Protein AF-A0A959DGM7-F1 (afdb_monomer_lite)

Radius of gyration: 28.09 Å; chains: 1; bounding box: 62×44×83 Å

Secondary structure (DSSP, 8-state):
-----HHHHHHHHHHHHHHHHHHHHHHHHHHHHHHHHHHHTHHHH---GGGHHHHHHHHHHHHTTTTS-EEE-SGGGHHHHHSSHHHHHTSHHHHHHHHHHHHHTTTTPPTT--S-----GGG------EEEBSS-EEES-EEE---TT--PPPP----GGGB-------------PPPPPP-S---TTSPPEEEEEEEE-SSSPEEEE-SBTTB--EEEPBS--S---TT-EEEEEEEE-TTS-EEEEEEEEE-

Sequence (255 aa):
LSELSPANKEQQKAKVIAHLYDCLKALNQAQLNAHRQWLEHFEQNDNRDQYTSRIKAGFAPVFARDDQKLMHLGYATGFDGMTGLLYFLADEKRKALFKEVMAKFNLGNKPGNKGKYVPNPDRFPKSKRLVELAEVIQPMGWVELFEEGAKMPALETATLSDAVWVGQQEAAPSAPVEPEYYDKPVNYKKPPELDAVVIKPGRPNIVKVYVTPGYSPEMELMGYNNPMEKGTIIKVQTTFNKKVKLVQIAFRGFK

pLDDT: mean 81.04, std 13.26, range [34.38, 96.5]

Foldseek 3Di:
DDDDDPVVVVVVVVVVVVVVLVVQLVLVLLLLVVVVLLLVCLCVLPVPPPASVQAVVQCVVVNVCNVASKHFDDDQSPPSRPDCLSVQVVDPVSVVVVQVVCVVVVPCPDVPDPDDDGDDSSCPPVDTDWWDFPRHTHRPRMDTDDDVPDDDDPPPDPPCVRGPPPPPPPVPPDPLDDFDEDPDDADQVQGDWWKWFFQAFAQFTWIFTRHDPVDTDIDTEPADGHTDDGGFIFIWGFHADPVRDTDHTYGDGGD

Structure (mmCIF, N/CA/C/O backbone):
data_AF-A0A959DGM7-F1
#
_entry.id   AF-A0A959DGM7-F1
#
loop_
_atom_site.group_PDB
_atom_site.id
_atom_site.type_symbol
_atom_site.label_atom_id
_atom_site.label_alt_id
_atom_site.label_comp_id
_atom_site.label_asym_id
_atom_site.label_entity_id
_atom_site.label_seq_id
_atom_site.pdbx_PDB_ins_code
_atom_site.Cartn_x
_atom_site.Cartn_y
_atom_site.Cartn_z
_atom_site.occupancy
_atom_site.B_iso_or_equiv
_atom_site.auth_seq_id
_atom_site.auth_comp_id
_atom_site.auth_asym_id
_atom_site.auth_atom_id
_atom_site.pdbx_PDB_model_num
ATOM 1 N N . LEU A 1 1 ? -31.895 16.612 17.810 1.00 52.50 1 LEU A N 1
ATOM 2 C CA . LEU A 1 1 ? -30.660 16.440 18.608 1.00 52.50 1 LEU A CA 1
ATOM 3 C C . LEU A 1 1 ? -30.958 16.997 19.990 1.00 52.50 1 LEU A C 1
ATOM 5 O O . LEU A 1 1 ? -31.299 18.165 20.073 1.00 52.50 1 LEU A O 1
ATOM 9 N N . SER A 1 2 ? -30.967 16.162 21.028 1.00 63.94 2 SER A N 1
ATOM 10 C CA . SER A 1 2 ? -31.142 16.607 22.418 1.00 63.94 2 SER A CA 1
ATOM 11 C C . SER A 1 2 ? -29.984 17.523 22.824 1.00 63.94 2 SER A C 1
ATOM 13 O O . SER A 1 2 ? -28.835 17.193 22.526 1.00 63.94 2 SER A O 1
ATOM 15 N N . GLU A 1 3 ? -30.266 18.652 23.478 1.00 77.50 3 GLU A N 1
ATOM 16 C CA . GLU A 1 3 ? -29.228 19.574 23.955 1.00 77.50 3 GLU A CA 1
ATOM 17 C C . GLU A 1 3 ? -28.256 18.874 24.922 1.00 77.50 3 GLU A C 1
ATOM 19 O O . GLU A 1 3 ? -28.646 18.097 25.802 1.00 77.50 3 GLU A O 1
ATOM 24 N N . LEU A 1 4 ? -26.959 19.128 24.732 1.00 78.69 4 LEU A N 1
ATOM 25 C CA . LEU A 1 4 ? -25.905 18.597 25.592 1.00 78.69 4 LEU A CA 1
ATOM 26 C C . LEU A 1 4 ? -25.833 19.428 26.882 1.00 78.69 4 LEU A C 1
ATOM 28 O O . LEU A 1 4 ? -25.491 20.606 26.846 1.00 78.69 4 LEU A O 1
ATOM 32 N N . SER A 1 5 ? -26.121 18.806 28.023 1.00 81.19 5 SER A N 1
ATOM 33 C CA . SER A 1 5 ? -25.867 19.347 29.357 1.00 81.19 5 SER A CA 1
ATOM 34 C C . SER A 1 5 ? -24.450 18.978 29.823 1.00 81.19 5 SER A C 1
ATOM 36 O O . SER A 1 5 ? -23.880 17.995 29.346 1.00 81.19 5 SER A O 1
ATOM 38 N N . PRO A 1 6 ? -23.854 19.690 30.796 1.00 77.06 6 PRO A N 1
ATOM 39 C CA . PRO A 1 6 ? -22.529 19.341 31.318 1.00 77.06 6 PRO A CA 1
ATOM 40 C C . PRO A 1 6 ? -22.418 17.886 31.811 1.00 77.06 6 PRO A C 1
ATOM 42 O O . PRO A 1 6 ? -21.402 17.238 31.579 1.00 77.06 6 PRO A O 1
ATOM 45 N N . ALA A 1 7 ? -23.480 17.347 32.421 1.00 75.19 7 ALA A N 1
ATOM 46 C CA . ALA A 1 7 ? -23.516 15.973 32.924 1.00 75.19 7 ALA A CA 1
ATOM 47 C C . ALA A 1 7 ? -23.659 14.918 31.810 1.00 75.19 7 ALA A C 1
ATOM 49 O O . ALA A 1 7 ? -23.052 13.851 31.893 1.00 75.19 7 ALA A O 1
ATOM 50 N N . ASN A 1 8 ? -24.424 15.201 30.745 1.00 83.38 8 ASN A N 1
ATOM 51 C CA . ASN A 1 8 ? -24.559 14.265 29.623 1.00 83.38 8 ASN A CA 1
ATOM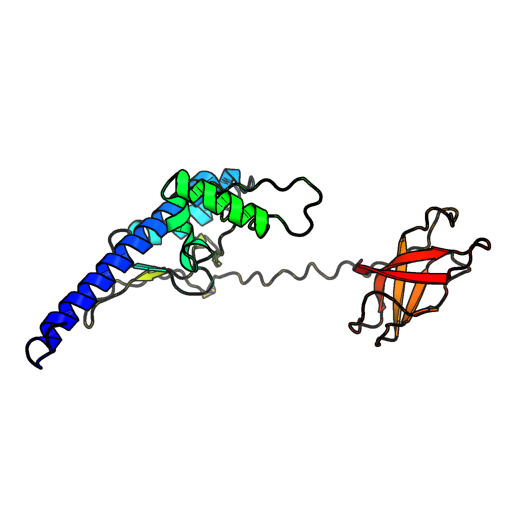 52 C C . ASN A 1 8 ? -23.375 14.348 28.638 1.00 83.38 8 ASN A C 1
ATOM 54 O O . ASN A 1 8 ? -23.151 13.409 27.874 1.00 83.38 8 ASN A O 1
ATOM 58 N N . LYS A 1 9 ? -22.583 15.430 28.689 1.00 87.25 9 LYS A N 1
ATOM 59 C CA . LYS A 1 9 ? -21.441 15.672 27.802 1.00 87.25 9 LYS A CA 1
ATOM 60 C C . LYS A 1 9 ? -20.326 14.649 27.988 1.00 87.25 9 LYS A C 1
ATOM 62 O O . LYS A 1 9 ? -19.849 14.118 26.991 1.00 87.25 9 LYS A O 1
ATOM 67 N N . GLU A 1 10 ? -19.946 14.326 29.224 1.00 85.75 10 GLU A N 1
ATOM 68 C CA . GLU A 1 10 ? -18.898 13.322 29.476 1.00 85.75 10 GLU A CA 1
ATOM 69 C C . GLU A 1 10 ? -19.365 11.907 29.114 1.00 85.75 10 GLU A C 1
ATOM 71 O O . GLU A 1 10 ? -18.635 11.158 28.466 1.00 85.75 10 GLU A O 1
ATOM 76 N N . GLN A 1 11 ? -20.621 11.562 29.417 1.00 86.31 11 GLN A N 1
ATOM 77 C CA . GLN A 1 11 ? -21.194 10.284 28.990 1.00 86.31 11 GLN A CA 1
ATOM 78 C C . GLN A 1 11 ? -21.252 10.178 27.457 1.00 86.31 11 GLN A C 1
ATOM 80 O O . GLN A 1 11 ? -20.936 9.133 26.886 1.00 86.31 11 GLN A O 1
ATOM 85 N N . GLN A 1 12 ? -21.641 11.256 26.772 1.00 89.56 12 GLN A N 1
ATOM 86 C CA . GLN A 1 12 ? -21.691 11.280 25.315 1.00 89.56 12 GLN A CA 1
ATOM 87 C C . GLN A 1 12 ? -20.291 11.243 24.700 1.00 89.56 12 GLN A C 1
ATOM 89 O O . GLN A 1 12 ? -20.081 10.534 23.720 1.00 89.56 12 GLN A O 1
ATOM 94 N N . LYS A 1 13 ? -19.319 11.943 25.292 1.00 88.88 13 LYS A N 1
ATOM 95 C CA . LYS A 1 13 ? -17.908 11.879 24.904 1.00 88.88 13 LYS A CA 1
ATOM 96 C C . LYS A 1 13 ? -17.382 10.448 24.999 1.00 88.88 13 LYS A C 1
ATOM 98 O O . LYS A 1 13 ? -16.803 9.971 24.029 1.00 88.88 13 LYS A O 1
ATOM 103 N N . ALA A 1 14 ? -17.651 9.742 26.098 1.00 87.50 14 ALA A N 1
ATOM 104 C CA . ALA A 1 14 ? -17.268 8.338 26.251 1.00 87.50 14 ALA A CA 1
ATOM 105 C C . ALA A 1 14 ? -17.890 7.447 25.159 1.00 87.50 14 ALA A C 1
ATOM 107 O O . ALA A 1 14 ? -17.187 6.639 24.556 1.00 87.50 14 ALA A O 1
ATOM 108 N N . LYS A 1 15 ? -19.177 7.644 24.831 1.00 90.94 15 LYS A N 1
ATOM 109 C CA . LYS A 1 15 ? -19.850 6.920 23.734 1.00 90.94 15 LYS A CA 1
ATOM 110 C C . LYS A 1 15 ? -19.233 7.211 22.363 1.00 90.94 15 LYS A C 1
ATOM 112 O O . LYS A 1 15 ? -19.051 6.289 21.576 1.00 90.94 15 LYS A O 1
ATOM 117 N N . VAL A 1 16 ? -18.911 8.473 22.073 1.00 92.19 16 VAL A N 1
ATOM 118 C CA . VAL A 1 16 ? -18.262 8.869 20.811 1.00 92.19 16 VAL A CA 1
ATOM 119 C C . VAL A 1 16 ? -16.870 8.254 20.707 1.00 92.19 16 VAL A C 1
ATOM 121 O O . VAL A 1 16 ? -16.540 7.685 19.673 1.00 92.19 16 VAL A O 1
ATOM 124 N N . ILE A 1 17 ? -16.073 8.318 21.775 1.00 89.56 17 ILE A N 1
ATOM 125 C CA . ILE A 1 17 ? -14.733 7.724 21.816 1.00 89.56 17 ILE A CA 1
ATOM 126 C C . ILE A 1 17 ? -14.808 6.207 21.609 1.00 89.56 17 ILE A C 1
ATOM 128 O O . ILE A 1 17 ? -14.075 5.678 20.778 1.00 89.56 17 ILE A O 1
ATOM 132 N N . ALA A 1 18 ? -15.721 5.516 22.299 1.00 88.62 18 ALA A N 1
ATOM 133 C CA . ALA A 1 18 ? -15.931 4.080 22.114 1.00 88.62 18 ALA A CA 1
ATOM 134 C C . ALA A 1 18 ? -16.290 3.743 20.657 1.00 88.62 18 ALA A C 1
ATOM 136 O O . ALA A 1 18 ? -15.664 2.879 20.051 1.00 88.62 18 ALA A O 1
ATOM 137 N N . HIS A 1 19 ? -17.212 4.499 20.055 1.00 93.75 19 HIS A N 1
ATOM 138 C CA . HIS A 1 19 ? -17.584 4.310 18.655 1.00 93.75 19 HIS A CA 1
ATOM 139 C C . HIS A 1 19 ? -16.413 4.543 17.683 1.00 93.75 19 HIS A C 1
ATOM 141 O O . HIS A 1 19 ? -16.259 3.802 16.713 1.00 93.75 19 HIS A O 1
ATOM 147 N N . LEU A 1 20 ? -15.566 5.548 17.932 1.00 91.69 20 LEU A N 1
ATOM 148 C CA . LEU A 1 20 ? -14.362 5.785 17.129 1.00 91.69 20 LEU A CA 1
ATOM 149 C C . LEU A 1 20 ? -13.378 4.615 17.232 1.00 91.69 20 LEU A C 1
ATOM 151 O O . LEU A 1 20 ? -12.812 4.217 16.214 1.00 91.69 20 LEU A O 1
ATOM 155 N N . TYR A 1 21 ? -13.208 4.037 18.424 1.00 88.62 21 TYR A N 1
ATOM 156 C CA . TYR A 1 21 ? -12.382 2.845 18.606 1.00 88.62 21 TYR A CA 1
ATOM 157 C C . TYR A 1 21 ? -12.945 1.627 17.872 1.00 88.62 21 TYR A C 1
ATOM 159 O O . TYR A 1 21 ? -12.174 0.911 17.237 1.00 88.62 21 TYR A O 1
ATOM 167 N N . ASP A 1 22 ? -14.261 1.416 17.892 1.00 90.62 22 ASP A N 1
ATOM 168 C CA . ASP A 1 22 ? -14.895 0.316 17.156 1.00 90.62 22 ASP A CA 1
ATOM 169 C C . ASP A 1 22 ? -14.700 0.468 15.641 1.00 90.62 22 ASP A C 1
ATOM 171 O O . ASP A 1 22 ? -14.317 -0.483 14.954 1.00 90.62 22 ASP A O 1
ATOM 175 N N . CYS A 1 23 ? -14.897 1.683 15.118 1.00 91.50 23 CYS A N 1
ATOM 176 C CA . CYS A 1 23 ? -14.648 2.006 13.714 1.00 91.50 23 CYS A CA 1
ATOM 177 C C . CYS A 1 23 ? -13.183 1.777 13.326 1.00 91.50 23 CYS A C 1
ATOM 179 O O . CYS A 1 23 ? -12.902 1.179 12.286 1.00 91.50 23 CYS A O 1
ATOM 181 N N . LEU A 1 24 ? -12.251 2.224 14.171 1.00 90.12 24 LEU A N 1
ATOM 182 C CA . LEU A 1 24 ? -10.821 2.032 13.961 1.00 90.12 24 LEU A CA 1
ATOM 183 C C . LEU A 1 24 ? -10.467 0.540 13.958 1.00 90.12 24 LEU A C 1
ATOM 185 O O . LEU A 1 24 ? -9.814 0.068 13.031 1.00 90.12 24 LEU A O 1
ATOM 189 N N . LYS A 1 25 ? -10.963 -0.224 14.937 1.00 89.94 25 LYS A N 1
ATOM 190 C CA . LYS A 1 25 ? -10.757 -1.673 15.021 1.00 89.94 25 LYS A CA 1
ATOM 191 C C . LYS A 1 25 ? -11.252 -2.386 13.763 1.00 89.94 25 LYS A C 1
ATOM 193 O O . LYS A 1 25 ? -10.518 -3.192 13.194 1.00 89.94 25 LYS A O 1
ATOM 198 N N . ALA A 1 26 ? -12.458 -2.063 13.295 1.00 90.94 26 ALA A N 1
ATOM 199 C CA . ALA A 1 26 ? -13.016 -2.653 12.081 1.00 90.94 26 ALA A CA 1
ATOM 200 C C . ALA A 1 26 ? -12.167 -2.338 10.835 1.00 90.94 26 ALA A C 1
ATOM 202 O O . ALA A 1 26 ? -11.890 -3.235 10.035 1.00 90.94 26 ALA A O 1
ATOM 203 N N . LEU A 1 27 ? -11.716 -1.086 10.685 1.00 90.81 27 LEU A N 1
ATOM 204 C CA . LEU A 1 27 ? -10.852 -0.678 9.576 1.00 90.81 27 LEU A CA 1
ATOM 205 C C . LEU A 1 27 ? -9.499 -1.398 9.615 1.00 90.81 27 LEU A C 1
ATOM 207 O O . LEU A 1 27 ? -9.082 -1.962 8.604 1.00 90.81 27 LEU A O 1
ATOM 211 N N . ASN A 1 28 ? -8.835 -1.426 10.770 1.00 91.94 28 ASN A N 1
ATOM 212 C CA . ASN A 1 28 ? -7.539 -2.086 10.900 1.00 91.94 28 ASN A CA 1
ATOM 213 C C . ASN A 1 28 ? -7.644 -3.585 10.646 1.00 91.94 28 ASN A C 1
ATOM 215 O O . ASN A 1 28 ? -6.781 -4.140 9.979 1.00 91.94 28 ASN A O 1
ATOM 219 N N . GLN A 1 29 ? -8.710 -4.245 11.107 1.00 92.06 29 GLN A N 1
ATOM 220 C CA . GLN A 1 29 ? -8.910 -5.663 10.816 1.00 92.06 29 GLN A CA 1
ATOM 221 C C . GLN A 1 29 ? -9.015 -5.909 9.307 1.00 92.06 29 GLN A C 1
ATOM 223 O O . GLN A 1 29 ? -8.423 -6.857 8.788 1.00 92.06 29 GLN A O 1
ATOM 228 N N . ALA A 1 30 ? -9.728 -5.038 8.588 1.00 92.19 30 ALA A N 1
ATOM 229 C CA . ALA A 1 30 ? -9.812 -5.111 7.135 1.00 92.19 30 ALA A CA 1
ATOM 230 C C . ALA A 1 30 ? -8.439 -4.885 6.472 1.00 92.19 30 ALA A C 1
ATOM 232 O O . ALA A 1 30 ? -8.081 -5.620 5.552 1.00 92.19 30 ALA A O 1
ATOM 233 N N . GLN A 1 31 ? -7.645 -3.928 6.961 1.00 92.88 31 GLN A N 1
ATOM 234 C CA . GLN A 1 31 ? -6.285 -3.668 6.470 1.00 92.88 31 GLN A CA 1
ATOM 235 C C . GLN A 1 31 ? -5.330 -4.835 6.740 1.00 92.88 31 GLN A C 1
ATOM 237 O O . GLN A 1 31 ? -4.607 -5.259 5.841 1.00 92.88 31 GLN A O 1
ATOM 242 N N . LEU A 1 32 ? -5.350 -5.401 7.949 1.00 93.31 32 LEU A N 1
ATOM 243 C CA . LEU A 1 32 ? -4.545 -6.565 8.319 1.00 93.31 32 LEU A CA 1
ATOM 244 C C . LEU A 1 32 ? -4.907 -7.776 7.459 1.00 93.31 32 LEU A C 1
ATOM 246 O O . LEU A 1 32 ? -4.018 -8.463 6.963 1.00 93.31 32 LEU A O 1
ATOM 250 N N . ASN A 1 33 ? -6.197 -8.004 7.206 1.00 91.94 33 ASN A N 1
ATOM 251 C CA . ASN A 1 33 ? -6.644 -9.069 6.309 1.00 91.94 33 ASN A CA 1
ATOM 252 C C . ASN A 1 33 ? -6.172 -8.834 4.867 1.00 91.94 33 ASN A C 1
ATOM 254 O O . ASN A 1 33 ? -5.667 -9.762 4.237 1.00 91.94 33 ASN A O 1
ATOM 258 N N . ALA A 1 34 ? -6.251 -7.600 4.363 1.00 90.94 34 ALA A N 1
ATOM 259 C CA . ALA A 1 34 ? -5.706 -7.253 3.051 1.00 90.94 34 ALA A CA 1
ATOM 260 C C . ALA A 1 34 ? -4.180 -7.453 2.988 1.00 90.94 34 ALA A C 1
ATOM 262 O O . ALA A 1 34 ? -3.651 -7.916 1.980 1.00 90.94 34 ALA A O 1
ATOM 263 N N . HIS A 1 35 ? -3.459 -7.158 4.073 1.00 91.50 35 HIS A N 1
ATOM 264 C CA . HIS A 1 35 ? -2.021 -7.399 4.184 1.00 91.50 35 HIS A CA 1
ATOM 265 C C . HIS A 1 35 ? -1.680 -8.893 4.179 1.00 91.50 35 HIS A C 1
ATOM 267 O O . HIS A 1 35 ? -0.726 -9.281 3.507 1.00 91.50 35 HIS A O 1
ATOM 273 N N . ARG A 1 36 ? -2.461 -9.728 4.876 1.00 91.25 36 ARG A N 1
ATOM 274 C CA . ARG A 1 36 ? -2.311 -11.194 4.858 1.00 91.25 36 ARG A CA 1
ATOM 275 C C . ARG A 1 36 ? -2.503 -11.750 3.454 1.00 91.25 36 ARG A C 1
ATOM 277 O O . ARG A 1 36 ? -1.605 -12.406 2.945 1.00 91.25 36 ARG A O 1
ATOM 284 N N . GLN A 1 37 ? -3.604 -11.390 2.796 1.00 89.25 37 GLN A N 1
ATOM 285 C CA . GLN A 1 37 ? -3.884 -11.810 1.418 1.00 89.25 37 GLN A CA 1
ATOM 286 C C . GLN A 1 37 ? -2.796 -11.341 0.445 1.00 89.25 37 GLN A C 1
ATOM 288 O O . GLN A 1 37 ? -2.345 -12.096 -0.414 1.00 89.25 37 GLN A O 1
ATOM 293 N N . TRP A 1 38 ? -2.334 -10.094 0.590 1.00 89.00 38 TRP A N 1
ATOM 294 C CA . TRP A 1 38 ? -1.232 -9.578 -0.218 1.00 89.00 38 TRP A CA 1
ATOM 295 C C . TRP A 1 38 ? 0.050 -10.395 -0.017 1.00 89.00 38 TRP A C 1
ATOM 297 O O . TRP A 1 38 ? 0.721 -10.702 -0.999 1.00 89.00 38 TRP A O 1
ATOM 307 N N . LEU A 1 39 ? 0.372 -10.768 1.227 1.00 88.38 39 LEU A N 1
ATOM 308 C CA . LEU A 1 39 ? 1.565 -11.542 1.567 1.00 88.38 39 LEU A CA 1
ATOM 309 C C . LEU A 1 39 ? 1.478 -12.998 1.082 1.00 88.38 39 LEU A C 1
ATOM 311 O O . LEU A 1 39 ? 2.458 -13.519 0.556 1.00 88.38 39 LEU A O 1
ATOM 315 N N . GLU A 1 40 ? 0.311 -13.635 1.202 1.00 84.81 40 GLU A N 1
ATOM 316 C CA . GLU A 1 40 ? 0.036 -14.988 0.688 1.00 84.81 40 GLU A CA 1
ATOM 317 C C . GLU A 1 40 ? 0.210 -15.078 -0.831 1.00 84.81 40 GLU A C 1
ATOM 319 O O . GLU A 1 40 ? 0.684 -16.082 -1.360 1.00 84.81 40 GLU A O 1
ATOM 324 N N . HIS A 1 41 ? -0.143 -14.010 -1.546 1.00 79.19 41 HIS A N 1
ATOM 325 C CA . HIS A 1 41 ? -0.027 -13.934 -3.000 1.00 79.19 41 HIS A CA 1
ATOM 326 C C . HIS A 1 41 ? 1.187 -13.130 -3.469 1.00 79.19 41 HIS A C 1
ATOM 328 O O . HIS A 1 41 ? 1.312 -12.844 -4.663 1.00 79.19 41 HIS A O 1
ATOM 334 N N . PHE A 1 42 ? 2.095 -12.764 -2.563 1.00 78.12 42 PHE A N 1
ATOM 335 C CA . PHE A 1 42 ? 3.232 -11.913 -2.889 1.00 78.12 42 PHE A CA 1
ATOM 336 C C . PHE A 1 42 ? 4.143 -12.555 -3.941 1.00 78.12 42 PHE A C 1
ATOM 338 O O . PHE A 1 42 ? 4.474 -11.917 -4.937 1.00 78.12 42 PHE A O 1
ATOM 345 N N . GLU A 1 43 ? 4.436 -13.845 -3.785 1.00 69.81 43 GLU A N 1
ATOM 346 C CA . GLU A 1 43 ? 5.246 -14.645 -4.718 1.00 69.81 43 GLU A CA 1
ATOM 347 C C . GLU A 1 43 ? 4.622 -14.718 -6.130 1.00 69.81 43 GLU A C 1
ATOM 349 O O . GLU A 1 43 ? 5.316 -14.904 -7.125 1.00 69.81 43 GLU A O 1
ATOM 354 N N . GLN A 1 44 ? 3.302 -14.510 -6.253 1.00 68.25 44 GLN A N 1
ATOM 355 C CA . GLN A 1 44 ? 2.614 -14.432 -7.551 1.00 68.25 44 GLN A CA 1
ATOM 356 C C . GLN A 1 44 ? 2.783 -13.068 -8.237 1.00 68.25 44 GLN A C 1
ATOM 358 O O . GLN A 1 44 ? 2.499 -12.932 -9.431 1.00 68.25 44 GLN A O 1
ATOM 363 N N . ASN A 1 45 ? 3.172 -12.046 -7.473 1.00 64.81 45 ASN A N 1
ATOM 364 C CA . ASN A 1 45 ? 3.477 -10.705 -7.962 1.00 64.81 45 ASN A CA 1
ATOM 365 C C . ASN A 1 45 ? 4.983 -10.512 -8.184 1.00 64.81 45 ASN A C 1
ATOM 367 O O . ASN A 1 45 ? 5.362 -9.673 -9.006 1.00 64.81 45 ASN A O 1
ATOM 371 N N . ASP A 1 46 ? 5.816 -11.279 -7.478 1.00 68.75 46 ASP A N 1
ATOM 372 C CA . ASP A 1 46 ? 7.266 -11.236 -7.571 1.00 68.75 46 ASP A CA 1
ATOM 373 C C . ASP A 1 46 ? 7.889 -12.627 -7.410 1.00 68.75 46 ASP A C 1
ATOM 375 O O . ASP A 1 46 ? 7.900 -13.208 -6.330 1.00 68.75 46 ASP A O 1
ATOM 379 N N . ASN A 1 47 ? 8.450 -13.143 -8.500 1.00 67.31 47 ASN A N 1
ATOM 380 C CA . ASN A 1 47 ? 8.990 -14.501 -8.566 1.00 67.31 47 ASN A CA 1
ATOM 381 C C . ASN A 1 47 ? 10.346 -14.640 -7.841 1.00 67.31 47 ASN A C 1
ATOM 383 O O . ASN A 1 47 ? 10.957 -15.708 -7.873 1.00 67.31 47 ASN A O 1
ATOM 387 N N . ARG A 1 48 ? 10.882 -13.550 -7.277 1.00 68.81 48 ARG A N 1
ATOM 388 C CA . ARG A 1 48 ? 12.169 -13.534 -6.575 1.00 68.81 48 ARG A CA 1
ATOM 389 C C . ARG A 1 48 ? 11.955 -13.955 -5.125 1.00 68.81 48 ARG A C 1
ATOM 391 O O . ARG A 1 48 ? 11.589 -13.144 -4.285 1.00 68.81 48 ARG A O 1
ATOM 398 N N . ASP A 1 49 ? 12.245 -15.215 -4.826 1.00 69.25 49 ASP A N 1
ATOM 399 C CA . ASP A 1 49 ? 12.037 -15.784 -3.486 1.00 69.25 49 ASP A CA 1
ATOM 400 C C . ASP A 1 49 ? 13.038 -15.276 -2.422 1.00 69.25 49 ASP A C 1
ATOM 402 O O . ASP A 1 49 ? 12.844 -15.424 -1.219 1.00 69.25 49 ASP A O 1
ATOM 406 N N . GLN A 1 50 ? 14.110 -14.602 -2.850 1.00 78.56 50 GLN A N 1
ATOM 407 C CA . GLN A 1 50 ? 15.265 -14.259 -2.009 1.00 78.56 50 GLN A CA 1
ATOM 408 C C . GLN A 1 50 ? 14.965 -13.361 -0.789 1.00 78.56 50 GLN A C 1
ATOM 410 O O . GLN A 1 50 ? 15.811 -13.219 0.089 1.00 78.56 50 GLN A O 1
ATOM 415 N N . TYR A 1 51 ? 13.795 -12.724 -0.726 1.00 83.94 51 TYR A N 1
ATOM 416 C CA . TYR A 1 51 ? 13.400 -11.861 0.393 1.00 83.94 51 TYR A CA 1
ATOM 417 C C . TYR A 1 51 ? 12.005 -12.157 0.945 1.00 83.94 51 TYR A C 1
ATOM 419 O O . TYR A 1 51 ? 11.572 -11.494 1.888 1.00 83.94 51 TYR A O 1
ATOM 427 N N . THR A 1 52 ? 11.296 -13.155 0.415 1.00 83.94 52 THR A N 1
ATOM 428 C CA . THR A 1 52 ? 9.935 -13.469 0.861 1.00 83.94 52 THR A CA 1
ATOM 429 C C . THR A 1 52 ? 9.900 -13.847 2.341 1.00 83.94 52 THR A C 1
ATOM 431 O O . THR A 1 52 ? 9.039 -13.375 3.085 1.00 83.94 52 THR A O 1
ATOM 434 N N . SER A 1 53 ? 10.864 -14.651 2.795 1.00 85.31 53 SER A N 1
ATOM 435 C CA . SER A 1 53 ? 11.015 -15.031 4.205 1.00 85.31 53 SER A CA 1
ATOM 436 C C . SER A 1 53 ? 11.258 -13.818 5.109 1.00 85.31 53 SER A C 1
ATOM 438 O O . SER A 1 53 ? 10.619 -13.702 6.153 1.00 85.31 53 SER A O 1
ATOM 440 N N . ARG A 1 54 ? 12.104 -12.873 4.678 1.00 88.81 54 ARG A N 1
ATOM 441 C CA . ARG A 1 54 ? 12.409 -11.625 5.402 1.00 88.81 54 ARG A CA 1
ATOM 442 C C . ARG A 1 54 ? 11.192 -10.705 5.503 1.00 88.81 54 ARG A C 1
ATOM 444 O O . ARG A 1 54 ? 10.994 -10.084 6.546 1.00 88.81 54 ARG A O 1
ATOM 451 N N . ILE A 1 55 ? 10.360 -10.642 4.457 1.00 90.31 55 ILE A N 1
ATOM 452 C CA . ILE A 1 55 ? 9.079 -9.917 4.490 1.00 90.31 55 ILE A CA 1
ATOM 453 C C . ILE A 1 55 ? 8.110 -10.600 5.460 1.00 90.31 55 ILE A C 1
ATOM 455 O O . ILE A 1 55 ? 7.554 -9.940 6.334 1.00 90.31 55 ILE A O 1
ATOM 459 N N . LYS A 1 56 ? 7.920 -11.924 5.347 1.00 88.94 56 LYS A N 1
ATOM 460 C CA . LYS A 1 56 ? 7.039 -12.687 6.250 1.00 88.94 56 LYS A CA 1
ATOM 461 C C . LYS A 1 56 ? 7.448 -12.491 7.716 1.00 88.94 56 LYS A C 1
ATOM 463 O O . LYS A 1 56 ? 6.589 -12.210 8.548 1.00 88.94 56 LYS A O 1
ATOM 468 N N . ALA A 1 57 ? 8.749 -12.543 8.005 1.00 88.31 57 ALA A N 1
ATOM 469 C CA . ALA A 1 57 ? 9.299 -12.263 9.329 1.00 88.31 57 ALA A CA 1
ATOM 470 C C . ALA A 1 57 ? 9.000 -10.830 9.798 1.00 88.31 57 ALA A C 1
ATOM 472 O O . ALA A 1 57 ? 8.567 -10.642 10.930 1.00 88.31 57 ALA A O 1
ATOM 473 N N . GLY A 1 58 ? 9.156 -9.824 8.932 1.00 89.94 58 GLY A N 1
ATOM 474 C CA . GLY A 1 58 ? 8.875 -8.433 9.290 1.00 89.94 58 GLY A CA 1
ATOM 475 C C . GLY A 1 58 ? 7.393 -8.127 9.538 1.00 89.94 58 GLY A C 1
ATOM 476 O O . GLY A 1 58 ? 7.080 -7.244 10.329 1.00 89.94 58 GLY A O 1
ATOM 477 N N . PHE A 1 59 ? 6.462 -8.851 8.907 1.00 91.75 59 PHE A N 1
ATOM 478 C CA . PHE A 1 59 ? 5.023 -8.708 9.173 1.00 91.75 59 PHE A CA 1
ATOM 479 C C . PHE A 1 59 ? 4.548 -9.453 10.431 1.00 91.75 59 PHE A C 1
ATOM 481 O O . PHE A 1 59 ? 3.501 -9.099 10.977 1.00 91.75 59 PHE A O 1
ATOM 488 N N . ALA A 1 60 ? 5.288 -10.463 10.899 1.00 90.00 60 ALA A N 1
ATOM 489 C CA . ALA A 1 60 ? 4.864 -11.313 12.009 1.00 90.00 60 ALA A CA 1
ATOM 490 C C . ALA A 1 60 ? 4.545 -10.537 13.308 1.00 90.00 60 ALA A C 1
ATOM 492 O O . ALA A 1 60 ? 3.478 -10.794 13.867 1.00 90.00 60 ALA A O 1
ATOM 493 N N . PRO A 1 61 ? 5.346 -9.545 13.754 1.00 88.06 61 PRO A N 1
ATOM 494 C CA . PRO A 1 61 ? 5.027 -8.761 14.952 1.00 88.06 61 PRO A CA 1
ATOM 495 C C . PRO A 1 61 ? 3.718 -7.974 14.838 1.00 88.06 61 PRO A C 1
ATOM 497 O O . PRO A 1 61 ? 2.972 -7.860 15.806 1.00 88.06 61 PRO A O 1
ATOM 500 N N . VAL A 1 62 ? 3.406 -7.456 13.645 1.00 90.44 62 VAL A N 1
ATOM 501 C CA . VAL A 1 62 ? 2.155 -6.722 13.404 1.00 90.44 62 VAL A CA 1
ATOM 502 C C . VAL A 1 62 ? 0.963 -7.674 13.450 1.00 90.44 62 VAL A C 1
ATOM 504 O O . VAL A 1 62 ? -0.051 -7.366 14.068 1.00 90.44 62 VAL A O 1
ATOM 507 N N . PHE A 1 63 ? 1.079 -8.850 12.828 1.00 91.81 63 PHE A N 1
ATOM 508 C CA . PHE A 1 63 ? 0.003 -9.843 12.835 1.00 91.81 63 PHE A CA 1
ATOM 509 C C . PHE A 1 63 ? -0.212 -10.505 14.193 1.00 91.81 63 PHE A C 1
ATOM 511 O O . PHE A 1 63 ? -1.338 -10.901 14.471 1.00 91.81 63 PHE A O 1
ATOM 518 N N . ALA A 1 64 ? 0.824 -10.605 15.026 1.00 88.94 64 ALA A N 1
ATOM 519 C CA . ALA A 1 64 ? 0.716 -11.108 16.393 1.00 88.94 64 ALA A CA 1
ATOM 520 C C . ALA A 1 64 ? -0.061 -10.164 17.328 1.00 88.94 64 ALA A C 1
ATOM 522 O O . ALA A 1 64 ? -0.410 -10.562 18.434 1.00 88.94 64 ALA A O 1
ATOM 523 N N . ARG A 1 65 ? -0.314 -8.924 16.893 1.00 87.88 65 ARG A N 1
ATOM 524 C CA . ARG A 1 65 ? -1.030 -7.881 17.641 1.00 87.88 65 ARG A CA 1
ATOM 525 C C . ARG A 1 65 ? -2.375 -7.534 17.001 1.00 87.88 65 ARG A C 1
ATOM 527 O O . ARG A 1 65 ? -2.870 -6.422 17.174 1.00 87.88 65 ARG A O 1
ATOM 534 N N . ASP A 1 66 ? -2.951 -8.437 16.211 1.00 87.56 66 ASP A N 1
ATOM 535 C CA . ASP A 1 66 ? -4.192 -8.169 15.476 1.00 87.56 66 ASP A CA 1
ATOM 536 C C . ASP A 1 66 ? -5.423 -7.984 16.379 1.00 87.56 66 ASP A C 1
ATOM 538 O O . ASP A 1 66 ? -6.418 -7.394 15.958 1.00 87.56 66 ASP A O 1
ATOM 542 N N . ASP A 1 67 ? -5.333 -8.424 17.632 1.00 86.38 67 ASP A N 1
ATOM 543 C CA . ASP A 1 67 ? -6.311 -8.204 18.690 1.00 86.38 67 ASP A CA 1
ATOM 544 C C . ASP A 1 67 ? -6.138 -6.857 19.422 1.00 86.38 67 ASP A C 1
ATOM 546 O O . ASP A 1 67 ? -7.058 -6.418 20.124 1.00 86.38 67 ASP A O 1
ATOM 550 N N . GLN A 1 68 ? -5.003 -6.175 19.230 1.00 87.44 68 GLN A N 1
ATOM 551 C CA . GLN A 1 68 ? -4.675 -4.905 19.878 1.00 87.44 68 GLN A CA 1
ATOM 552 C C . GLN A 1 68 ? -5.309 -3.693 19.180 1.00 87.44 68 GLN A C 1
ATOM 554 O O . G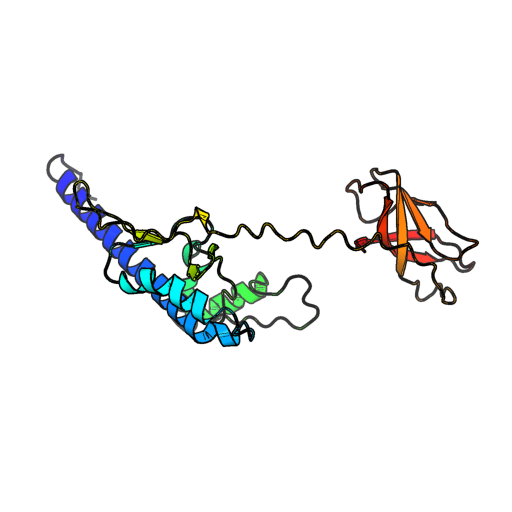LN A 1 68 ? -5.789 -3.742 18.043 1.00 87.44 68 GLN A O 1
ATOM 559 N N . LYS A 1 69 ? -5.292 -2.543 19.870 1.00 87.38 69 LYS A N 1
ATOM 560 C CA . LYS A 1 69 ? -5.748 -1.254 19.326 1.00 87.38 69 LYS A CA 1
ATOM 561 C C . LYS A 1 69 ? -4.704 -0.680 18.366 1.00 87.38 69 LYS A C 1
ATOM 563 O O . LYS A 1 69 ? -4.006 0.274 18.690 1.00 87.38 69 LYS A O 1
ATOM 568 N N . LEU A 1 70 ? -4.581 -1.274 17.187 1.00 90.19 70 LEU A N 1
ATOM 569 C CA . LEU A 1 70 ? -3.645 -0.801 16.172 1.00 90.19 70 LEU A CA 1
ATOM 570 C C . LEU A 1 70 ? -4.154 0.463 15.460 1.00 90.19 70 LEU A C 1
ATOM 572 O O . LEU A 1 70 ? -5.305 0.870 15.603 1.00 90.19 70 LEU A O 1
ATOM 576 N N . MET A 1 71 ? -3.288 1.107 14.689 1.00 90.88 71 MET A N 1
ATOM 577 C CA . MET A 1 71 ? -3.639 2.122 13.701 1.00 90.88 71 MET A CA 1
ATOM 578 C C . MET A 1 71 ? -2.555 2.156 12.625 1.00 90.88 71 MET A C 1
ATOM 580 O O . MET A 1 71 ? -1.365 2.126 12.941 1.00 90.88 71 MET A O 1
ATOM 584 N N . HIS A 1 72 ? -2.949 2.234 11.353 1.00 91.44 72 HIS A N 1
ATOM 585 C CA . HIS A 1 72 ? -2.003 2.369 10.244 1.00 91.44 72 HIS A CA 1
ATOM 586 C C . HIS A 1 72 ? -1.882 3.838 9.820 1.00 91.44 72 HIS A C 1
ATOM 588 O O . HIS A 1 72 ? -2.847 4.452 9.367 1.00 91.44 72 HIS A O 1
ATOM 594 N N . LEU A 1 73 ? -0.692 4.416 9.976 1.00 89.69 73 LEU A N 1
ATOM 595 C CA . LEU A 1 73 ? -0.418 5.841 9.818 1.00 89.69 73 LEU A CA 1
ATOM 596 C C . LEU A 1 73 ? 0.655 6.143 8.768 1.00 89.69 73 LEU A C 1
ATOM 598 O O . LEU A 1 73 ? 1.609 5.396 8.550 1.00 89.69 73 LEU A O 1
ATOM 602 N N . GLY A 1 74 ? 0.527 7.321 8.159 1.00 86.12 74 GLY A N 1
ATOM 603 C CA . GLY A 1 74 ? 1.565 7.920 7.326 1.00 86.12 74 GLY A CA 1
ATOM 604 C C . GLY A 1 74 ? 1.647 7.379 5.900 1.00 86.12 74 GLY A C 1
ATOM 605 O O . GLY A 1 74 ? 0.775 6.673 5.404 1.00 86.12 74 GLY A O 1
ATOM 606 N N . TYR A 1 75 ? 2.728 7.744 5.214 1.00 75.75 75 TYR A N 1
ATOM 607 C CA . TYR A 1 75 ? 2.923 7.544 3.771 1.00 75.75 75 TYR A CA 1
ATOM 608 C C . TYR A 1 75 ? 2.959 6.075 3.313 1.00 75.75 75 TYR A C 1
ATOM 610 O O . TYR A 1 75 ? 2.744 5.780 2.133 1.00 75.75 75 TYR A O 1
ATOM 618 N N . ALA A 1 76 ? 3.268 5.152 4.224 1.00 80.00 76 ALA A N 1
ATOM 619 C CA . ALA A 1 76 ? 3.419 3.734 3.914 1.00 80.00 76 ALA A CA 1
ATOM 620 C C . ALA A 1 76 ? 2.123 2.921 4.042 1.00 80.00 76 ALA A C 1
ATOM 622 O O . ALA A 1 76 ? 2.093 1.762 3.636 1.00 80.00 76 ALA A O 1
ATOM 623 N N . THR A 1 77 ? 1.049 3.548 4.526 1.00 85.69 77 THR A N 1
ATOM 624 C CA . THR A 1 77 ? -0.312 2.984 4.556 1.00 85.69 77 THR A CA 1
ATOM 625 C C . THR A 1 77 ? -0.823 2.530 3.198 1.00 85.69 77 THR A C 1
ATOM 627 O O . THR A 1 77 ? -1.657 1.638 3.110 1.00 85.69 77 THR A O 1
ATOM 630 N N . GLY A 1 78 ? -0.300 3.125 2.126 1.00 87.69 78 GLY A N 1
ATOM 631 C CA . GLY A 1 78 ? -0.645 2.740 0.772 1.00 87.69 78 GLY A CA 1
ATOM 632 C C . GLY A 1 78 ? -2.090 3.075 0.412 1.00 87.69 78 GLY A C 1
ATOM 633 O O . GLY A 1 78 ? -2.751 3.919 1.018 1.00 87.69 78 GLY A O 1
ATOM 634 N N . PHE A 1 79 ? -2.567 2.442 -0.655 1.00 88.88 79 PHE A N 1
ATOM 635 C CA . PHE A 1 79 ? -3.872 2.755 -1.229 1.00 88.88 79 PHE A CA 1
ATOM 636 C C . PHE A 1 79 ? -5.022 2.250 -0.343 1.00 88.88 79 PHE A C 1
ATOM 638 O O . PHE A 1 79 ? -6.050 2.912 -0.233 1.00 88.88 79 PHE A O 1
ATOM 645 N N . ASP A 1 80 ? -4.831 1.109 0.316 1.00 87.88 80 ASP A N 1
ATOM 646 C CA . ASP A 1 80 ? -5.768 0.482 1.249 1.00 87.88 80 ASP A CA 1
ATOM 647 C C . ASP A 1 80 ? -5.915 1.232 2.580 1.00 87.88 80 ASP A C 1
ATOM 649 O O . ASP A 1 80 ? -6.950 1.088 3.226 1.00 87.88 80 ASP A O 1
ATOM 653 N N . GLY A 1 81 ? -4.947 2.069 2.970 1.00 85.06 81 GLY A N 1
ATOM 654 C CA . GLY A 1 81 ? -5.076 2.918 4.160 1.00 85.06 81 GLY A CA 1
ATOM 655 C C . GLY A 1 81 ? -5.385 4.391 3.923 1.00 85.06 81 GLY A C 1
ATOM 656 O O . GLY A 1 81 ? -5.852 5.053 4.844 1.00 85.06 81 GLY A O 1
ATOM 657 N N . MET A 1 82 ? -5.190 4.906 2.709 1.00 86.38 82 MET A N 1
ATOM 658 C CA . MET A 1 82 ? -5.479 6.314 2.385 1.00 86.38 82 MET A CA 1
ATOM 659 C C . MET A 1 82 ? -6.799 6.518 1.635 1.00 86.38 82 MET A C 1
ATOM 661 O O . MET A 1 82 ? -7.214 7.654 1.410 1.00 86.38 82 MET A O 1
ATOM 665 N N . THR A 1 83 ? -7.456 5.442 1.199 1.00 88.31 83 THR A N 1
ATOM 666 C CA . THR A 1 83 ? -8.666 5.516 0.369 1.00 88.31 83 THR A CA 1
ATOM 667 C C . THR A 1 83 ? -9.737 4.539 0.845 1.00 88.31 83 THR A C 1
ATOM 669 O O . THR A 1 83 ? -9.474 3.629 1.623 1.00 88.31 83 THR A O 1
ATOM 672 N N . GLY A 1 84 ? -10.951 4.667 0.306 1.00 89.62 84 GLY A N 1
ATOM 673 C CA . GLY A 1 84 ? -12.033 3.702 0.516 1.00 89.62 84 GLY A CA 1
ATOM 674 C C . GLY A 1 84 ? -11.872 2.378 -0.246 1.00 89.62 84 GLY A C 1
ATOM 675 O O . GLY A 1 84 ? -12.877 1.727 -0.512 1.00 89.62 84 GLY A O 1
ATOM 676 N N . LEU A 1 85 ? -10.660 1.977 -0.654 1.00 92.00 85 LEU A N 1
ATOM 677 C CA . LEU A 1 85 ? -10.437 0.769 -1.459 1.00 92.00 85 LEU A CA 1
ATOM 678 C C . LEU A 1 85 ? -11.066 -0.478 -0.833 1.00 92.00 85 LEU A C 1
ATOM 680 O O . LEU A 1 85 ? -11.780 -1.205 -1.515 1.00 92.00 85 LEU A O 1
ATOM 684 N N . LEU A 1 86 ? -10.850 -0.704 0.464 1.00 92.31 86 LEU A N 1
ATOM 685 C CA . LEU A 1 86 ? -11.355 -1.900 1.145 1.00 92.31 86 LEU A CA 1
ATOM 686 C C . LEU A 1 86 ? -12.889 -1.976 1.135 1.00 92.31 86 LEU A C 1
ATOM 688 O O . LEU A 1 86 ? -13.450 -3.060 1.016 1.00 92.31 86 LEU A O 1
ATOM 692 N N . TYR A 1 87 ? -13.575 -0.828 1.159 1.00 92.38 87 TYR A N 1
ATOM 693 C CA . TYR A 1 87 ? -15.029 -0.771 0.986 1.00 92.38 87 TYR A CA 1
ATOM 694 C C . TYR A 1 87 ? -15.459 -1.250 -0.407 1.00 92.38 87 TYR A C 1
ATOM 696 O O . TYR A 1 87 ? -16.473 -1.941 -0.538 1.00 92.38 87 TYR A O 1
ATOM 704 N N . PHE A 1 88 ? -14.694 -0.896 -1.443 1.00 92.56 88 PHE A N 1
ATOM 705 C CA . PHE A 1 88 ? -14.970 -1.323 -2.810 1.00 92.56 88 PHE A CA 1
ATOM 706 C C . PHE A 1 88 ? -14.649 -2.796 -3.060 1.00 92.56 88 PHE A C 1
ATOM 708 O O . PHE A 1 88 ? -15.317 -3.428 -3.870 1.00 92.56 88 PHE A O 1
ATOM 715 N N . LEU A 1 89 ? -13.646 -3.345 -2.376 1.00 91.50 89 LEU A N 1
ATOM 716 C CA . LEU A 1 89 ? -13.249 -4.746 -2.526 1.00 91.50 89 LEU A CA 1
ATOM 717 C C . LEU A 1 89 ? -14.115 -5.720 -1.708 1.00 91.50 89 LEU A C 1
ATOM 719 O O . LEU A 1 89 ? -13.982 -6.927 -1.882 1.00 91.50 89 LEU A O 1
ATOM 723 N N . ALA A 1 90 ? -15.006 -5.214 -0.848 1.00 90.25 90 ALA A N 1
ATOM 724 C CA . ALA A 1 90 ? -15.788 -6.017 0.092 1.00 90.25 90 ALA A CA 1
ATOM 725 C C . ALA A 1 90 ? -16.814 -6.966 -0.559 1.00 90.25 90 ALA A C 1
ATOM 727 O O . ALA A 1 90 ? -17.189 -7.961 0.055 1.00 90.25 90 ALA A O 1
ATOM 728 N N . ASP A 1 91 ? -17.288 -6.668 -1.773 1.00 93.94 91 ASP A N 1
ATOM 729 C CA . ASP A 1 91 ? -18.244 -7.509 -2.498 1.00 93.94 91 ASP A CA 1
ATOM 730 C C . ASP A 1 91 ? -18.105 -7.363 -4.019 1.00 93.94 91 ASP A C 1
ATOM 732 O O . ASP A 1 91 ? -17.586 -6.366 -4.522 1.00 93.94 91 ASP A O 1
ATOM 736 N N . GLU A 1 92 ? -18.597 -8.354 -4.767 1.00 94.69 92 GLU A N 1
ATOM 737 C CA . GLU A 1 92 ? -18.445 -8.424 -6.227 1.00 94.69 92 GLU A CA 1
ATOM 738 C C . GLU A 1 92 ? -19.094 -7.252 -6.974 1.00 94.69 92 GLU A C 1
ATOM 740 O O . GLU A 1 92 ? -18.566 -6.788 -7.987 1.00 94.69 92 GLU A O 1
ATOM 745 N N . LYS A 1 93 ? -20.209 -6.709 -6.466 1.00 96.50 93 LYS A N 1
ATOM 746 C CA . LYS A 1 93 ? -20.887 -5.573 -7.104 1.00 96.50 93 LYS A CA 1
ATOM 747 C C . LYS A 1 93 ? -20.036 -4.313 -6.987 1.00 96.50 93 LYS A C 1
ATOM 749 O O . LYS A 1 93 ? -19.844 -3.600 -7.973 1.00 96.50 93 LYS A O 1
ATOM 754 N N . ARG A 1 94 ? -19.512 -4.023 -5.797 1.00 95.81 94 ARG A N 1
ATOM 755 C CA . ARG A 1 94 ? -18.626 -2.869 -5.583 1.00 95.81 94 ARG A CA 1
ATOM 756 C C . ARG A 1 94 ? -17.275 -3.058 -6.262 1.00 95.81 94 ARG A C 1
ATOM 758 O O . ARG A 1 94 ? -16.740 -2.099 -6.820 1.00 95.81 94 ARG A O 1
ATOM 765 N N . LYS A 1 95 ? -16.768 -4.288 -6.298 1.00 95.75 95 LYS A N 1
ATOM 766 C CA . LYS A 1 95 ? -15.527 -4.640 -6.987 1.00 95.75 95 LYS A CA 1
ATOM 767 C C . LYS A 1 95 ? -15.643 -4.393 -8.491 1.00 95.75 95 LYS A C 1
ATOM 769 O O . LYS A 1 95 ? -14.719 -3.838 -9.088 1.00 95.75 95 LYS A O 1
ATOM 774 N N . ALA A 1 96 ? -16.789 -4.714 -9.096 1.00 95.75 96 ALA A N 1
ATOM 775 C CA . ALA A 1 96 ? -17.073 -4.398 -10.494 1.00 95.75 96 ALA A CA 1
ATOM 776 C C . ALA A 1 96 ? -17.048 -2.881 -10.761 1.00 95.75 96 ALA A C 1
ATOM 778 O O . ALA A 1 96 ? -16.386 -2.443 -11.701 1.00 95.75 96 ALA A O 1
ATOM 779 N N . LEU A 1 97 ? -17.659 -2.070 -9.889 1.00 95.81 97 LEU A N 1
ATOM 780 C CA . LEU A 1 97 ? -17.584 -0.605 -9.992 1.00 95.81 97 LEU A CA 1
ATOM 781 C C . LEU A 1 97 ? -16.141 -0.101 -9.878 1.00 95.81 97 LEU A C 1
ATOM 783 O O . LEU A 1 97 ? -15.704 0.754 -10.647 1.00 95.81 97 LEU A O 1
ATOM 787 N N . PHE A 1 98 ? -15.362 -0.652 -8.948 1.00 95.69 98 PHE A N 1
ATOM 788 C CA . PHE A 1 98 ? -13.959 -0.276 -8.815 1.00 95.69 98 PHE A CA 1
ATOM 789 C C . PHE A 1 98 ? -13.132 -0.669 -10.040 1.00 95.69 98 PHE A C 1
ATOM 791 O O . PHE A 1 98 ? -12.265 0.095 -10.459 1.00 95.69 98 PHE A O 1
ATOM 798 N N . LYS A 1 99 ? -13.443 -1.795 -10.688 1.00 96.31 99 LYS A N 1
ATOM 799 C CA . LYS A 1 99 ? -12.829 -2.186 -11.962 1.00 96.31 99 LYS A CA 1
ATOM 800 C C . LYS A 1 99 ? -13.030 -1.124 -13.048 1.00 96.31 99 LYS A C 1
ATOM 802 O O . LYS A 1 99 ? -12.095 -0.842 -13.798 1.00 96.31 99 LYS A O 1
ATOM 807 N N . GLU A 1 100 ? -14.209 -0.506 -13.114 1.00 95.69 100 GLU A N 1
ATOM 808 C CA . GLU A 1 100 ? -14.491 0.603 -14.036 1.00 95.69 100 GLU A CA 1
ATOM 809 C C . GLU A 1 100 ? -13.675 1.854 -13.690 1.00 95.69 100 GLU A C 1
ATOM 811 O O . GLU A 1 100 ? -13.080 2.470 -14.578 1.00 95.69 100 GLU A O 1
ATOM 816 N N . VAL A 1 101 ? -13.572 2.198 -12.401 1.00 93.75 101 VAL A N 1
ATOM 817 C CA . VAL A 1 101 ? -12.719 3.301 -11.920 1.00 93.75 101 VAL A CA 1
ATOM 818 C C . VAL A 1 101 ? -11.260 3.049 -12.305 1.00 93.75 101 VAL A C 1
ATOM 820 O O . VAL A 1 101 ? -10.611 3.914 -12.896 1.00 93.75 101 VAL A O 1
ATOM 823 N N . MET A 1 102 ? -10.746 1.846 -12.048 1.00 94.62 102 MET A N 1
ATOM 824 C CA . MET A 1 102 ? -9.393 1.452 -12.432 1.00 94.62 102 MET A CA 1
ATOM 825 C C . MET A 1 102 ? -9.165 1.555 -13.943 1.00 94.62 102 MET A C 1
ATOM 827 O O . MET A 1 102 ? -8.086 1.977 -14.353 1.00 94.62 102 MET A O 1
ATOM 831 N N . ALA A 1 103 ? -10.152 1.186 -14.768 1.00 93.19 103 ALA A N 1
ATOM 832 C CA . ALA A 1 103 ? -10.076 1.324 -16.222 1.00 93.19 103 ALA A CA 1
ATOM 833 C C . ALA A 1 103 ? -9.990 2.796 -16.637 1.00 93.19 103 ALA A C 1
ATOM 835 O O . ALA A 1 103 ? -9.117 3.175 -17.415 1.00 93.19 103 ALA A O 1
ATOM 836 N N . LYS A 1 104 ? -10.876 3.628 -16.081 1.00 93.75 104 LYS A N 1
ATOM 837 C CA . LYS A 1 104 ? -11.022 5.041 -16.440 1.00 93.75 104 LYS A CA 1
ATOM 838 C C . LYS A 1 104 ? -9.803 5.876 -16.060 1.00 93.75 104 LYS A C 1
ATOM 840 O O . LYS A 1 104 ? -9.376 6.723 -16.837 1.00 93.75 104 LYS A O 1
ATOM 845 N N . PHE A 1 105 ? -9.246 5.629 -14.878 1.00 91.12 105 PHE A N 1
ATOM 846 C CA . PHE A 1 105 ? -8.096 6.370 -14.351 1.00 91.12 105 PHE A CA 1
ATOM 847 C C . PHE A 1 105 ? -6.769 5.632 -14.536 1.00 91.12 105 PHE A C 1
ATOM 849 O O . PHE A 1 105 ? -5.736 6.097 -14.061 1.00 91.12 105 PHE A O 1
ATOM 856 N N . ASN A 1 106 ? -6.784 4.490 -15.230 1.00 88.56 106 ASN A N 1
ATOM 857 C CA . ASN A 1 106 ? -5.596 3.693 -15.518 1.00 88.56 106 ASN A CA 1
ATOM 858 C C . ASN A 1 106 ? -4.834 3.254 -14.241 1.00 88.56 106 ASN A C 1
ATOM 860 O O . ASN A 1 106 ? -3.605 3.165 -14.227 1.00 88.56 106 ASN A O 1
ATOM 864 N N . LEU A 1 107 ? -5.563 3.005 -13.144 1.00 89.81 107 LEU A N 1
ATOM 865 C CA . LEU A 1 107 ? -4.986 2.714 -11.825 1.00 89.81 107 LEU A CA 1
ATOM 866 C C . LEU A 1 107 ? -4.341 1.331 -11.795 1.00 89.81 107 LEU A C 1
ATOM 868 O O . LEU A 1 107 ? -4.987 0.347 -12.119 1.00 89.81 107 LEU A O 1
ATOM 872 N N . GLY A 1 108 ? -3.088 1.226 -11.353 1.00 85.81 108 GLY A N 1
ATOM 873 C CA . GLY A 1 108 ? -2.371 -0.056 -11.323 1.00 85.81 108 GLY A CA 1
ATOM 874 C C . GLY A 1 108 ? -1.827 -0.503 -12.685 1.00 85.81 108 GLY A C 1
ATOM 875 O O . GLY A 1 108 ? -1.260 -1.598 -12.787 1.00 85.81 108 GLY A O 1
ATOM 876 N N . ASN A 1 109 ? -1.951 0.338 -13.720 1.00 88.25 109 ASN A N 1
ATOM 877 C CA . ASN A 1 109 ? -1.206 0.168 -14.958 1.00 88.25 109 ASN A CA 1
ATOM 878 C C . ASN A 1 109 ? 0.259 0.582 -14.753 1.00 88.25 109 ASN A C 1
ATOM 880 O O . ASN A 1 109 ? 0.559 1.577 -14.094 1.00 88.25 109 ASN A O 1
ATOM 884 N N . LYS A 1 110 ? 1.185 -0.189 -15.325 1.00 81.81 110 LYS A N 1
ATOM 885 C CA . LYS A 1 110 ? 2.615 0.113 -15.247 1.00 81.81 110 LYS A CA 1
ATOM 886 C C . LYS A 1 110 ? 2.917 1.368 -16.086 1.00 81.81 110 LYS A C 1
ATOM 888 O O . LYS A 1 110 ? 2.459 1.436 -17.231 1.00 81.81 110 LYS A O 1
ATOM 893 N N . PRO A 1 111 ? 3.723 2.323 -15.587 1.00 77.44 111 PRO A N 1
ATOM 894 C CA . PRO A 1 111 ? 4.213 3.428 -16.404 1.00 77.44 111 PRO A CA 1
ATOM 895 C C . PRO A 1 111 ? 4.889 2.916 -17.684 1.00 77.44 111 PRO A C 1
ATOM 897 O O . PRO A 1 111 ? 5.693 1.985 -17.641 1.00 77.44 111 PRO A O 1
ATOM 900 N N . GLY A 1 112 ? 4.533 3.493 -18.833 1.00 79.00 112 GLY A N 1
ATOM 901 C CA . GLY A 1 112 ? 5.089 3.091 -20.130 1.00 79.00 112 GLY A CA 1
ATOM 902 C C . GLY A 1 112 ? 4.621 1.725 -20.651 1.00 79.00 112 GLY A C 1
ATOM 903 O O . GLY A 1 112 ? 5.245 1.185 -21.565 1.00 79.00 112 GLY A O 1
ATOM 904 N N . ASN A 1 113 ? 3.547 1.143 -20.100 1.00 79.94 113 ASN A N 1
ATOM 905 C CA . ASN A 1 113 ? 2.969 -0.086 -20.639 1.00 79.94 113 ASN A CA 1
ATOM 906 C C . ASN A 1 113 ? 2.530 0.111 -22.104 1.00 79.94 113 ASN A C 1
ATOM 908 O O . ASN A 1 113 ? 1.653 0.923 -22.391 1.00 79.94 113 ASN A O 1
ATOM 912 N N . LYS A 1 114 ? 3.139 -0.653 -23.020 1.00 78.50 114 LYS A N 1
ATOM 913 C CA . LYS A 1 114 ? 2.802 -0.678 -24.456 1.00 78.50 114 LYS A CA 1
ATOM 914 C C . LYS A 1 114 ? 1.729 -1.720 -24.803 1.00 78.50 114 LYS A C 1
ATOM 916 O O . LYS A 1 114 ? 1.264 -1.757 -25.937 1.00 78.50 114 LYS A O 1
ATOM 921 N N . GLY A 1 115 ? 1.382 -2.595 -23.857 1.00 81.56 115 GLY A N 1
ATOM 922 C CA . GLY A 1 115 ? 0.379 -3.643 -24.023 1.00 81.56 115 GLY A CA 1
ATOM 923 C C . GLY A 1 115 ? -1.029 -3.203 -23.620 1.00 81.56 115 GLY A C 1
ATOM 924 O O . GLY A 1 115 ? -1.245 -2.110 -23.095 1.00 81.56 115 GLY A O 1
ATOM 925 N N . LYS A 1 116 ? -2.006 -4.094 -23.829 1.00 85.38 116 LYS A N 1
ATOM 926 C CA . LYS A 1 116 ? -3.386 -3.875 -23.384 1.00 85.38 116 LYS A CA 1
ATOM 927 C C . LYS A 1 116 ? -3.450 -3.950 -21.859 1.00 85.38 116 LYS A C 1
ATOM 929 O O . LYS A 1 116 ? -3.214 -5.002 -21.269 1.00 85.38 116 LYS A O 1
ATOM 934 N N . TYR A 1 117 ? -3.786 -2.835 -21.224 1.00 88.25 117 TYR A N 1
ATOM 935 C CA . TYR A 1 117 ? -4.066 -2.802 -19.795 1.00 88.25 117 TYR A CA 1
ATOM 936 C C . TYR A 1 117 ? -5.424 -3.456 -19.502 1.00 88.25 117 TYR A C 1
ATOM 938 O O . TYR A 1 117 ? -6.429 -3.131 -20.133 1.00 88.25 117 TYR A O 1
ATOM 946 N N . VAL A 1 118 ? -5.441 -4.385 -18.543 1.00 90.94 118 VAL A N 1
ATOM 947 C CA . VAL A 1 118 ? -6.658 -5.023 -18.032 1.00 90.94 118 VAL A CA 1
ATOM 948 C C . VAL A 1 118 ? -6.716 -4.789 -16.522 1.00 90.94 118 VAL A C 1
ATOM 950 O O . VAL A 1 118 ? -5.848 -5.295 -15.804 1.00 90.94 118 VAL A O 1
ATOM 953 N N . PRO A 1 119 ? -7.709 -4.032 -16.028 1.00 93.00 119 PRO A N 1
ATOM 954 C CA . PRO A 1 119 ? -7.899 -3.836 -14.600 1.00 93.00 119 PRO A CA 1
ATOM 955 C C . PRO A 1 119 ? -8.152 -5.150 -13.867 1.00 93.00 119 PRO A C 1
ATOM 957 O O . PRO A 1 119 ? -8.989 -5.955 -14.285 1.00 93.00 119 PRO A O 1
ATOM 960 N N . ASN A 1 120 ? -7.453 -5.333 -12.749 1.00 91.19 120 ASN A N 1
ATOM 961 C CA . ASN A 1 120 ? -7.609 -6.476 -11.860 1.00 91.19 120 ASN A CA 1
ATOM 962 C C . ASN A 1 120 ? -7.712 -5.982 -10.405 1.00 91.19 120 ASN A C 1
ATOM 964 O O . ASN A 1 120 ? -6.673 -5.755 -9.779 1.00 91.19 120 ASN A O 1
ATOM 968 N N . PRO A 1 121 ? -8.942 -5.787 -9.893 1.00 91.88 121 PRO A N 1
ATOM 969 C CA . PRO A 1 121 ? -9.188 -5.392 -8.509 1.00 91.88 121 PRO A CA 1
ATOM 970 C C . PRO A 1 121 ? -8.611 -6.364 -7.477 1.00 91.88 121 PRO A C 1
ATOM 972 O O . PRO A 1 121 ? -8.077 -5.915 -6.472 1.00 91.88 121 PRO A O 1
ATOM 975 N N . ASP A 1 122 ? -8.658 -7.674 -7.741 1.00 87.62 122 ASP A N 1
ATOM 976 C CA . ASP A 1 122 ? -8.242 -8.715 -6.786 1.00 87.62 122 ASP A CA 1
ATOM 977 C C . ASP A 1 122 ? -6.732 -8.707 -6.512 1.00 87.62 122 ASP A C 1
ATOM 979 O O . ASP A 1 122 ? -6.272 -9.219 -5.498 1.00 87.62 122 ASP A O 1
ATOM 983 N N . ARG A 1 123 ? -5.943 -8.118 -7.418 1.00 83.31 123 ARG A N 1
ATOM 984 C CA . ARG A 1 123 ? -4.483 -7.980 -7.279 1.00 83.31 123 ARG A CA 1
ATOM 985 C C . ARG A 1 123 ? -4.036 -6.543 -7.020 1.00 83.31 123 ARG A C 1
ATOM 987 O O . ARG A 1 123 ? -2.865 -6.217 -7.230 1.00 83.31 123 ARG A O 1
ATOM 994 N N . PHE A 1 124 ? -4.954 -5.656 -6.648 1.00 87.94 124 PHE A N 1
ATOM 995 C CA . PHE A 1 124 ? -4.655 -4.250 -6.411 1.00 87.94 124 PHE A CA 1
ATOM 996 C C . PHE A 1 124 ? -4.761 -3.893 -4.915 1.00 87.94 124 PHE A C 1
ATOM 998 O O . PHE A 1 124 ? -5.769 -4.222 -4.297 1.00 87.94 124 PHE A O 1
ATOM 1005 N N . PRO A 1 125 ? -3.788 -3.154 -4.340 1.00 87.62 125 PRO A N 1
ATOM 1006 C CA . PRO A 1 125 ? -2.555 -2.670 -4.960 1.00 87.62 125 PRO A CA 1
ATOM 1007 C C . PRO A 1 125 ? -1.491 -3.773 -5.084 1.00 87.62 125 PRO A C 1
ATOM 1009 O O . PRO A 1 125 ? -1.367 -4.642 -4.229 1.00 87.62 125 PRO A O 1
ATOM 1012 N N . LYS A 1 126 ? -0.667 -3.700 -6.137 1.00 83.56 126 LYS A N 1
ATOM 1013 C CA . LYS A 1 126 ? 0.430 -4.663 -6.359 1.00 83.56 126 LYS A CA 1
ATOM 1014 C C . LYS A 1 126 ? 1.626 -4.427 -5.436 1.00 83.56 126 LYS A C 1
ATOM 1016 O O . LYS A 1 126 ? 2.311 -5.366 -5.050 1.00 83.56 126 LYS A O 1
ATOM 1021 N N . SER A 1 127 ? 1.893 -3.167 -5.107 1.00 81.69 127 SER A N 1
ATOM 1022 C CA . SER A 1 127 ? 3.075 -2.740 -4.357 1.00 81.69 127 SER A CA 1
ATOM 1023 C C . SER A 1 127 ? 2.711 -2.284 -2.949 1.00 81.69 127 SER A C 1
ATOM 1025 O O . SER A 1 127 ? 1.749 -1.530 -2.783 1.00 81.69 127 SER A O 1
ATOM 1027 N N . LYS A 1 128 ? 3.553 -2.630 -1.975 1.00 87.31 128 LYS A N 1
ATOM 1028 C CA . LYS A 1 128 ? 3.571 -2.025 -0.639 1.00 87.31 128 LYS A CA 1
ATOM 1029 C C . LYS A 1 128 ? 4.917 -1.355 -0.389 1.00 87.31 128 LYS A C 1
ATOM 1031 O O . LYS A 1 128 ? 5.924 -1.739 -0.979 1.00 87.31 128 LYS A O 1
ATOM 1036 N N . ARG A 1 129 ? 4.918 -0.322 0.454 1.00 87.81 129 ARG A N 1
ATOM 1037 C CA . ARG A 1 129 ? 6.149 0.317 0.925 1.00 87.81 129 ARG A CA 1
ATOM 1038 C C . ARG A 1 129 ? 6.571 -0.350 2.217 1.00 87.81 129 ARG A C 1
ATOM 1040 O O . ARG A 1 129 ? 5.816 -0.341 3.185 1.00 87.81 129 ARG A O 1
ATOM 1047 N N . LEU A 1 130 ? 7.758 -0.927 2.189 1.00 89.38 130 LEU A N 1
ATOM 1048 C CA . LEU A 1 130 ? 8.374 -1.630 3.301 1.00 89.38 130 LEU A CA 1
ATOM 1049 C C . LEU A 1 130 ? 9.733 -0.986 3.570 1.00 89.38 130 LEU A C 1
ATOM 1051 O O . LEU A 1 130 ? 10.281 -0.322 2.687 1.00 89.38 130 LEU A O 1
ATOM 1055 N N . VAL A 1 131 ? 10.269 -1.190 4.767 1.00 88.06 131 VAL A N 1
ATOM 1056 C CA . VAL A 1 131 ? 11.646 -0.810 5.090 1.00 88.06 131 VAL A CA 1
ATOM 1057 C C . VAL A 1 131 ? 12.484 -2.067 5.249 1.00 88.06 131 VAL A C 1
ATOM 1059 O O . VAL A 1 131 ? 12.077 -3.024 5.910 1.00 88.06 131 VAL A O 1
ATOM 1062 N N . GLU A 1 132 ? 13.641 -2.063 4.602 1.00 87.38 132 GLU A N 1
ATOM 1063 C CA . GLU A 1 132 ? 14.614 -3.141 4.669 1.00 87.38 132 GLU A CA 1
ATOM 1064 C C . GLU A 1 132 ? 15.603 -2.884 5.812 1.00 87.38 132 GLU A C 1
ATOM 1066 O O . GLU A 1 132 ? 16.258 -1.843 5.866 1.00 87.38 132 GLU A O 1
ATOM 1071 N N . LEU A 1 133 ? 15.684 -3.840 6.734 1.00 81.94 133 LEU A N 1
ATOM 1072 C CA . LEU A 1 133 ? 16.720 -3.959 7.758 1.00 81.94 133 LEU A CA 1
ATOM 1073 C C . LEU A 1 133 ? 17.642 -5.134 7.397 1.00 81.94 133 LEU A C 1
ATOM 1075 O O . LEU A 1 133 ? 17.271 -5.963 6.561 1.00 81.94 133 LEU A O 1
ATOM 1079 N N . ALA A 1 134 ? 18.800 -5.252 8.053 1.00 77.56 134 ALA A N 1
ATOM 1080 C CA . ALA A 1 134 ? 19.764 -6.337 7.814 1.00 77.56 134 ALA A CA 1
ATOM 1081 C C . ALA A 1 134 ? 19.102 -7.730 7.690 1.00 77.56 134 ALA A C 1
ATOM 1083 O O . ALA A 1 134 ? 19.240 -8.394 6.665 1.00 77.56 134 ALA A O 1
ATOM 1084 N N . GLU A 1 135 ? 18.268 -8.111 8.662 1.00 81.75 135 GLU A N 1
ATOM 1085 C CA . GLU A 1 135 ? 17.684 -9.461 8.737 1.00 81.75 135 GLU A CA 1
ATOM 1086 C C . GLU A 1 135 ? 16.202 -9.536 8.334 1.00 81.75 135 GLU A C 1
ATOM 1088 O O . GLU A 1 135 ? 15.687 -10.610 8.031 1.00 81.75 135 GLU A O 1
ATOM 1093 N N . VAL A 1 136 ? 15.485 -8.409 8.294 1.00 87.56 136 VAL A N 1
ATOM 1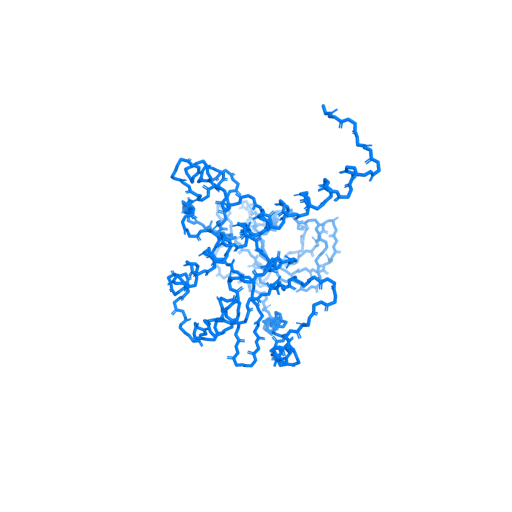094 C CA . VAL A 1 136 ? 14.023 -8.390 8.099 1.00 87.56 136 VAL A CA 1
ATOM 1095 C C . VAL A 1 136 ? 13.582 -7.269 7.167 1.00 87.56 136 VAL A C 1
ATOM 1097 O O . VAL A 1 136 ? 14.228 -6.231 7.072 1.00 87.56 136 VAL A O 1
ATOM 1100 N N . ILE A 1 137 ? 12.444 -7.455 6.500 1.00 90.00 137 ILE A N 1
ATOM 1101 C CA . ILE A 1 137 ? 11.786 -6.401 5.722 1.00 90.00 137 ILE A CA 1
ATOM 1102 C C . ILE A 1 137 ? 10.418 -6.154 6.346 1.00 90.00 137 ILE A C 1
ATOM 1104 O O . ILE A 1 137 ? 9.517 -6.981 6.231 1.00 90.00 137 ILE A O 1
ATOM 1108 N N . GLN A 1 138 ? 10.260 -5.025 7.028 1.00 89.56 138 GLN A N 1
ATOM 1109 C CA . GLN A 1 138 ? 9.093 -4.761 7.870 1.00 89.56 138 GLN A CA 1
ATOM 1110 C C . GLN A 1 138 ? 8.106 -3.778 7.214 1.00 89.56 138 GLN A C 1
ATOM 1112 O O . GLN A 1 138 ? 8.518 -2.849 6.502 1.00 89.56 138 GLN A O 1
ATOM 1117 N N . PRO A 1 139 ? 6.791 -3.946 7.448 1.00 90.69 139 PRO A N 1
ATOM 1118 C CA . PRO A 1 139 ? 5.806 -2.947 7.077 1.00 90.69 139 PRO A CA 1
ATOM 1119 C C . PRO A 1 139 ? 5.974 -1.696 7.936 1.00 90.69 139 PRO A C 1
ATOM 1121 O O . PRO A 1 139 ? 6.235 -1.759 9.132 1.00 90.69 139 PRO A O 1
ATOM 1124 N N . MET A 1 140 ? 5.781 -0.537 7.321 1.00 90.12 140 MET A N 1
ATOM 1125 C CA . MET A 1 140 ? 5.900 0.744 8.008 1.00 90.12 140 MET A CA 1
ATOM 1126 C C . MET A 1 140 ? 4.526 1.285 8.416 1.00 90.12 140 MET A C 1
ATOM 1128 O O . MET A 1 140 ? 3.515 1.009 7.764 1.00 90.12 140 MET A O 1
ATOM 1132 N N . GLY A 1 141 ? 4.516 2.138 9.441 1.00 90.38 141 GLY A N 1
ATOM 1133 C CA . GLY A 1 141 ? 3.366 2.969 9.802 1.00 90.38 141 GLY A CA 1
ATOM 1134 C C . GLY A 1 141 ? 2.367 2.331 10.763 1.00 90.38 141 GLY A C 1
ATOM 1135 O O . GLY A 1 141 ? 1.380 2.975 11.096 1.00 90.38 141 GLY A O 1
ATOM 1136 N N . TRP A 1 142 ? 2.573 1.092 11.202 1.00 91.00 142 TRP A N 1
ATOM 1137 C CA . TRP A 1 142 ? 1.727 0.491 12.231 1.00 91.00 142 TRP A CA 1
ATOM 1138 C C . TRP A 1 142 ? 2.099 1.038 13.603 1.00 91.00 142 TRP A C 1
ATOM 1140 O O . TRP A 1 142 ? 3.267 1.014 13.989 1.00 91.00 142 TRP A O 1
ATOM 1150 N N . VAL A 1 143 ? 1.101 1.532 14.325 1.00 89.75 143 VAL A N 1
ATOM 1151 C CA . VAL A 1 143 ? 1.229 1.969 15.714 1.00 89.75 143 VAL A CA 1
ATOM 1152 C C . VAL A 1 143 ? 0.186 1.270 16.566 1.00 89.75 143 VAL A C 1
ATOM 1154 O O . VAL A 1 143 ? -0.873 0.887 16.074 1.00 89.75 143 VAL A O 1
ATOM 1157 N N . GLU A 1 144 ? 0.481 1.129 17.849 1.00 88.50 144 GLU A N 1
ATOM 1158 C CA . GLU A 1 144 ? -0.453 0.630 18.849 1.00 88.50 144 GLU A CA 1
ATOM 1159 C C . GLU A 1 144 ? -0.871 1.792 19.752 1.00 88.50 144 GLU A C 1
ATOM 1161 O O . GLU A 1 144 ? -0.038 2.595 20.180 1.00 88.50 144 GLU A O 1
ATOM 1166 N N . LEU A 1 145 ? -2.175 1.922 19.983 1.00 87.38 145 LEU A N 1
ATOM 1167 C CA . LEU A 1 145 ? -2.767 2.987 20.776 1.00 87.38 145 LEU A CA 1
ATOM 1168 C C . LEU A 1 145 ? -2.970 2.515 22.211 1.00 87.38 145 LEU A C 1
ATOM 1170 O O . LEU A 1 145 ? -3.694 1.553 22.474 1.00 87.38 145 LEU A O 1
ATOM 1174 N N . PHE A 1 146 ? -2.391 3.263 23.141 1.00 84.31 146 PHE A N 1
ATOM 1175 C CA . PHE A 1 146 ? -2.508 3.021 24.571 1.00 84.31 146 PHE A CA 1
ATOM 1176 C C . PHE A 1 146 ? -3.411 4.071 25.211 1.00 84.31 146 PHE A C 1
ATOM 1178 O O . PHE A 1 146 ? -3.402 5.240 24.823 1.00 84.31 146 PHE A O 1
ATOM 1185 N N . GLU A 1 147 ? -4.195 3.651 26.201 1.00 79.94 147 GLU A N 1
ATOM 1186 C CA . GLU A 1 147 ? -4.901 4.597 27.062 1.00 79.94 147 GLU A CA 1
ATOM 1187 C C . GLU A 1 147 ? -3.904 5.345 27.951 1.00 79.94 147 GLU A C 1
ATOM 1189 O O . GLU A 1 147 ? -2.802 4.865 28.232 1.00 79.94 147 GLU A O 1
ATOM 1194 N N . GLU A 1 148 ? -4.284 6.542 28.387 1.00 78.94 148 GLU A N 1
ATOM 1195 C CA . GLU A 1 148 ? -3.450 7.346 29.272 1.00 78.94 148 GLU A CA 1
ATOM 1196 C C . GLU A 1 148 ? -3.136 6.568 30.561 1.00 78.94 148 GLU A C 1
ATOM 1198 O O . GLU A 1 148 ? -4.026 6.025 31.213 1.00 78.94 148 GLU A O 1
ATOM 1203 N N . GLY A 1 149 ? -1.849 6.468 30.904 1.00 77.69 149 GLY A N 1
ATOM 1204 C CA . GLY A 1 149 ? -1.383 5.708 32.067 1.00 77.69 149 GLY A CA 1
ATOM 1205 C C . GLY A 1 149 ? -1.297 4.189 31.871 1.00 77.69 149 GLY A C 1
ATOM 1206 O O . GLY A 1 149 ? -0.868 3.492 32.792 1.00 77.69 149 GLY A O 1
ATOM 1207 N N . ALA A 1 150 ? -1.646 3.652 30.696 1.00 80.94 150 ALA A N 1
ATOM 1208 C CA . ALA A 1 150 ? -1.451 2.236 30.411 1.00 80.94 150 ALA A CA 1
ATOM 1209 C C . ALA A 1 150 ? 0.044 1.885 30.352 1.00 80.94 150 ALA A C 1
ATOM 1211 O O . ALA A 1 150 ? 0.875 2.628 29.821 1.00 80.94 150 ALA A O 1
ATOM 1212 N N . LYS A 1 151 ? 0.393 0.713 30.892 1.00 78.81 151 LYS A N 1
ATOM 1213 C CA . LYS A 1 151 ? 1.759 0.197 30.834 1.00 78.81 151 LYS A CA 1
ATOM 1214 C C . LYS A 1 151 ? 2.064 -0.233 29.401 1.00 78.81 151 LYS A C 1
ATOM 1216 O O . LYS A 1 151 ? 1.537 -1.240 28.937 1.00 78.81 151 LYS A O 1
ATOM 1221 N N . MET A 1 152 ? 2.926 0.519 28.725 1.00 77.25 152 MET A N 1
ATOM 1222 C CA . MET A 1 152 ? 3.385 0.153 27.388 1.00 77.25 152 MET A CA 1
ATOM 1223 C C . MET A 1 152 ? 4.254 -1.112 27.476 1.00 77.25 152 MET A C 1
ATOM 1225 O O . MET A 1 152 ? 5.136 -1.180 28.344 1.00 77.25 152 MET A O 1
ATOM 1229 N N . PRO A 1 153 ? 4.028 -2.120 26.616 1.00 73.06 153 PRO A N 1
ATOM 1230 C CA . PRO A 1 153 ? 4.957 -3.228 26.484 1.00 73.06 153 PRO A CA 1
ATOM 1231 C C . PRO A 1 153 ? 6.318 -2.689 26.034 1.00 73.06 153 PRO A C 1
ATOM 1233 O O . PRO A 1 153 ? 6.406 -1.646 25.381 1.00 73.06 153 PRO A O 1
ATOM 1236 N N . ALA A 1 154 ? 7.390 -3.399 26.390 1.00 66.94 154 ALA A N 1
ATOM 1237 C CA . ALA A 1 154 ? 8.707 -3.070 25.864 1.00 66.94 154 ALA A CA 1
ATOM 1238 C C . ALA A 1 154 ? 8.634 -3.083 24.330 1.00 66.94 154 ALA A C 1
ATOM 1240 O O . ALA A 1 154 ? 8.111 -4.030 23.739 1.00 66.94 154 ALA A O 1
ATOM 1241 N N . LEU A 1 155 ? 9.113 -2.009 23.698 1.00 61.59 155 LEU A N 1
ATOM 1242 C CA . LEU A 1 155 ? 9.227 -1.964 22.247 1.00 61.59 155 LEU A CA 1
ATOM 1243 C C . LEU A 1 155 ? 10.124 -3.127 21.821 1.00 61.59 155 LEU A C 1
ATOM 1245 O O . LEU A 1 155 ? 11.245 -3.253 22.314 1.00 61.59 155 LEU A O 1
ATOM 1249 N N . GLU A 1 15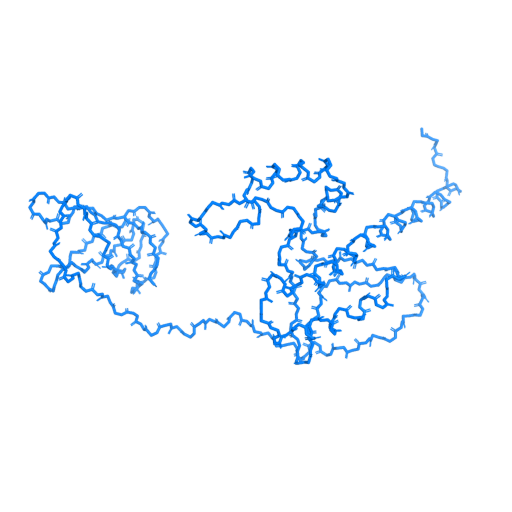6 ? 9.629 -3.973 20.921 1.00 64.50 156 GLU A N 1
ATOM 1250 C CA . GLU A 1 156 ? 10.472 -4.924 20.205 1.00 64.50 156 GLU A CA 1
ATOM 1251 C C . GLU A 1 156 ? 11.443 -4.081 19.376 1.00 64.50 156 GLU A C 1
ATOM 1253 O O . GLU A 1 156 ? 11.085 -3.516 18.342 1.00 64.50 156 GLU A O 1
ATOM 1258 N N . THR A 1 157 ? 12.649 -3.869 19.899 1.00 51.38 157 THR A N 1
ATOM 1259 C CA . THR A 1 157 ? 13.659 -3.041 19.250 1.00 51.38 157 THR A CA 1
ATOM 1260 C C . THR A 1 157 ? 14.211 -3.798 18.054 1.00 51.38 157 THR A C 1
ATOM 1262 O O . THR A 1 157 ? 15.221 -4.485 18.156 1.00 51.38 157 THR A O 1
ATOM 1265 N N . ALA A 1 158 ? 13.560 -3.653 16.904 1.00 53.34 158 ALA A N 1
ATOM 1266 C CA . ALA A 1 158 ? 14.265 -3.712 15.639 1.00 53.34 158 ALA A CA 1
ATOM 1267 C C . ALA A 1 158 ? 15.041 -2.393 15.521 1.00 53.34 158 ALA A C 1
ATOM 1269 O O . ALA A 1 158 ? 14.450 -1.318 15.381 1.00 53.34 158 ALA A O 1
ATOM 1270 N N . THR A 1 159 ? 16.361 -2.442 15.680 1.00 51.50 159 THR A N 1
ATOM 1271 C CA . THR A 1 159 ? 17.224 -1.267 15.566 1.00 51.50 159 THR A CA 1
ATOM 1272 C C . THR A 1 159 ? 17.106 -0.684 14.160 1.00 51.50 159 THR A C 1
ATOM 1274 O O . THR A 1 159 ? 17.624 -1.224 13.189 1.00 51.50 159 THR A O 1
ATOM 1277 N N . LEU A 1 160 ? 16.429 0.462 14.038 1.00 52.06 160 LEU A N 1
ATOM 1278 C CA . LEU A 1 160 ? 16.359 1.226 12.785 1.00 52.06 160 LEU A CA 1
ATOM 1279 C C . LEU A 1 160 ? 17.738 1.732 12.331 1.00 52.06 160 LEU A C 1
ATOM 1281 O O . LEU A 1 160 ? 17.873 2.156 11.189 1.00 52.06 160 LEU A O 1
ATOM 1285 N N . SER A 1 161 ? 18.761 1.683 13.193 1.00 53.62 161 SER A N 1
ATOM 1286 C CA . SER A 1 161 ? 20.157 1.924 12.807 1.00 53.62 161 SER A CA 1
ATOM 1287 C C . SER A 1 161 ? 20.684 0.898 11.801 1.00 53.62 161 SER A C 1
ATOM 1289 O O . SER A 1 161 ? 21.608 1.217 11.063 1.00 53.62 161 SER A O 1
ATOM 1291 N N . ASP A 1 162 ? 20.072 -0.289 11.738 1.00 48.09 162 ASP A N 1
ATOM 1292 C CA . ASP A 1 162 ? 20.391 -1.342 10.767 1.00 48.09 162 ASP A CA 1
ATOM 1293 C C . ASP A 1 162 ? 19.510 -1.245 9.513 1.00 48.09 162 ASP A C 1
ATOM 1295 O O . ASP A 1 162 ? 19.578 -2.106 8.630 1.00 48.09 162 ASP A O 1
ATOM 1299 N N . ALA A 1 163 ? 18.647 -0.221 9.433 1.00 49.06 163 ALA A N 1
ATOM 1300 C CA . ALA A 1 163 ? 17.903 0.070 8.223 1.00 49.06 163 ALA A CA 1
ATOM 1301 C C . ALA A 1 163 ? 18.902 0.480 7.155 1.00 49.06 163 ALA A C 1
ATOM 1303 O O . ALA A 1 163 ? 19.492 1.562 7.202 1.00 49.06 163 ALA A O 1
ATOM 1304 N N . VAL A 1 164 ? 19.084 -0.396 6.173 1.00 47.62 164 VAL A N 1
ATOM 1305 C CA . VAL A 1 164 ? 19.859 -0.050 4.999 1.00 47.62 164 VAL A CA 1
ATOM 1306 C C . VAL A 1 164 ? 18.999 0.952 4.248 1.00 47.62 164 VAL A C 1
ATOM 1308 O O . VAL A 1 164 ? 18.050 0.586 3.552 1.00 47.62 164 VAL A O 1
ATOM 1311 N N . TRP A 1 165 ? 19.302 2.244 4.399 1.00 39.44 165 TRP A N 1
ATOM 1312 C CA . TRP A 1 165 ? 18.874 3.221 3.413 1.00 39.44 165 TRP A CA 1
ATOM 1313 C C . TRP A 1 165 ? 19.634 2.865 2.141 1.00 39.44 165 TRP A C 1
ATOM 1315 O O . TRP A 1 165 ? 20.695 3.410 1.843 1.00 39.44 165 TRP A O 1
ATOM 1325 N N . VAL A 1 166 ? 19.082 1.922 1.379 1.00 43.47 166 VAL A N 1
ATOM 1326 C CA . VAL A 1 166 ? 19.325 1.854 -0.049 1.00 43.47 166 VAL A CA 1
ATOM 1327 C C . VAL A 1 166 ? 18.588 3.075 -0.583 1.00 43.47 166 VAL A C 1
ATOM 1329 O O . VAL A 1 166 ? 17.504 2.984 -1.159 1.00 43.47 166 VAL A O 1
ATOM 1332 N N . GLY A 1 167 ? 19.154 4.262 -0.329 1.00 35.97 167 GLY A N 1
ATOM 1333 C CA . GLY A 1 167 ? 18.930 5.395 -1.205 1.00 35.97 167 GLY A CA 1
ATOM 1334 C C . GLY A 1 167 ? 18.995 4.832 -2.590 1.00 35.97 167 GLY A C 1
ATOM 1335 O O . GLY A 1 167 ? 19.898 4.018 -2.813 1.00 35.97 167 GLY A O 1
ATOM 1336 N N . GLN A 1 168 ? 17.989 5.145 -3.425 1.00 35.69 168 GLN A N 1
ATOM 1337 C CA . GLN A 1 168 ? 17.983 4.754 -4.832 1.00 35.69 168 GLN A CA 1
ATOM 1338 C C . GLN A 1 168 ? 19.431 4.727 -5.240 1.00 35.69 168 GLN A C 1
ATOM 1340 O O . GLN A 1 168 ? 20.078 5.772 -5.170 1.00 35.69 168 GLN A O 1
ATOM 1345 N N . GLN A 1 169 ? 19.961 3.521 -5.456 1.00 36.41 169 GLN A N 1
ATOM 1346 C CA . GLN A 1 169 ? 21.313 3.397 -5.930 1.00 36.41 169 GLN A CA 1
ATOM 1347 C C . GLN A 1 169 ? 21.177 4.154 -7.237 1.00 36.41 169 GLN A C 1
ATOM 1349 O O . GLN A 1 169 ? 20.484 3.676 -8.140 1.00 36.41 169 GLN A O 1
ATOM 1354 N N . GLU A 1 170 ? 21.631 5.413 -7.260 1.00 36.06 170 GLU A N 1
ATOM 1355 C CA . GLU A 1 170 ? 21.834 6.136 -8.492 1.00 36.06 170 GLU A CA 1
ATOM 1356 C C . GLU A 1 170 ? 22.662 5.127 -9.240 1.00 36.06 170 GLU A C 1
ATOM 1358 O O . GLU A 1 170 ? 23.762 4.782 -8.791 1.00 36.06 170 GLU A O 1
ATOM 1363 N N . ALA A 1 171 ? 22.028 4.477 -10.222 1.00 34.38 171 ALA A N 1
ATOM 1364 C CA . ALA A 1 171 ? 22.697 3.491 -11.032 1.00 34.38 171 ALA A CA 1
ATOM 1365 C C . ALA A 1 171 ? 23.977 4.204 -11.419 1.00 34.38 171 ALA A C 1
ATOM 1367 O O . ALA A 1 171 ? 23.870 5.297 -11.984 1.00 34.38 171 ALA A O 1
ATOM 1368 N N . ALA A 1 172 ? 25.120 3.679 -10.943 1.00 36.62 172 ALA A N 1
ATOM 1369 C CA . ALA A 1 172 ? 26.400 4.365 -11.042 1.00 36.62 172 ALA A CA 1
ATOM 1370 C C . ALA A 1 172 ? 26.439 4.967 -12.439 1.00 36.62 172 ALA A C 1
ATOM 1372 O O . ALA A 1 172 ? 26.166 4.187 -13.362 1.00 36.62 172 ALA A O 1
ATOM 1373 N N . PRO A 1 173 ? 26.580 6.307 -12.571 1.00 36.56 173 PRO A N 1
ATOM 1374 C CA . PRO A 1 173 ? 26.221 7.031 -13.781 1.00 36.56 173 PRO A CA 1
ATOM 1375 C C . PRO A 1 173 ? 26.720 6.214 -14.949 1.00 36.56 173 PRO A C 1
ATOM 1377 O O . PRO A 1 173 ? 27.923 5.953 -15.040 1.00 36.56 173 PRO A O 1
ATOM 1380 N N . SER A 1 174 ? 25.771 5.671 -15.722 1.00 45.44 174 SER A N 1
ATOM 1381 C CA . SER A 1 174 ? 26.092 4.806 -16.848 1.00 45.44 174 SER A CA 1
ATOM 1382 C C . SER A 1 174 ? 27.181 5.528 -17.615 1.00 45.44 174 SER A C 1
ATOM 1384 O O . SER A 1 174 ? 26.995 6.714 -17.907 1.00 45.44 174 SER A O 1
ATOM 1386 N N . ALA A 1 175 ? 28.326 4.856 -17.807 1.00 46.66 175 ALA A N 1
ATOM 1387 C CA . ALA A 1 175 ? 29.515 5.440 -18.420 1.00 46.66 175 ALA A CA 1
ATOM 1388 C C . ALA A 1 175 ? 29.084 6.373 -19.558 1.00 46.66 175 ALA A C 1
ATOM 1390 O O . ALA A 1 175 ? 28.186 5.966 -20.303 1.00 46.66 175 ALA A O 1
ATOM 1391 N N . PRO A 1 176 ? 29.629 7.605 -19.639 1.00 51.31 176 PRO A N 1
ATOM 1392 C CA . PRO A 1 176 ? 29.106 8.658 -20.499 1.00 51.31 176 PRO A CA 1
ATOM 1393 C C . PRO A 1 176 ? 28.832 8.072 -21.874 1.00 51.31 176 PRO A C 1
ATOM 1395 O O . PRO A 1 176 ? 29.751 7.662 -22.578 1.00 51.31 176 PRO A O 1
ATOM 1398 N N . VAL A 1 177 ? 27.545 7.926 -22.186 1.00 58.09 177 VAL A N 1
ATOM 1399 C CA . VAL A 1 177 ? 27.117 7.327 -23.441 1.00 58.09 177 VAL A CA 1
ATOM 1400 C C . VAL A 1 177 ? 27.678 8.236 -24.518 1.00 58.09 177 VAL A C 1
ATOM 1402 O O . VAL A 1 177 ? 27.413 9.426 -24.488 1.00 58.09 177 VAL A O 1
ATOM 1405 N N . GLU A 1 178 ? 28.510 7.746 -25.427 1.00 69.19 178 GLU A N 1
ATOM 1406 C CA . GLU A 1 178 ? 28.966 8.601 -26.519 1.00 69.19 178 GLU A CA 1
ATOM 1407 C C . GLU A 1 178 ? 27.822 8.756 -27.537 1.00 69.19 178 GLU A C 1
ATOM 1409 O O . GLU A 1 178 ? 27.046 7.815 -27.753 1.00 69.19 178 GLU A O 1
ATOM 1414 N N . PRO A 1 179 ? 27.639 9.947 -28.133 1.00 70.75 179 PRO A N 1
ATOM 1415 C CA . PRO A 1 179 ? 26.643 10.129 -29.178 1.00 70.75 179 PRO A CA 1
ATOM 1416 C C . PRO A 1 179 ? 27.040 9.300 -30.402 1.00 70.75 179 PRO A C 1
ATOM 1418 O O . PRO A 1 179 ? 28.142 9.445 -30.935 1.00 70.75 179 PRO A O 1
ATOM 1421 N N . GLU A 1 180 ? 26.134 8.445 -30.865 1.00 78.56 180 GLU A N 1
ATOM 1422 C CA . GLU A 1 180 ? 26.388 7.599 -32.029 1.00 78.56 180 GLU A CA 1
ATOM 1423 C C . GLU A 1 180 ? 25.955 8.317 -33.310 1.00 78.56 180 GLU A C 1
ATOM 1425 O O . GLU A 1 180 ? 24.864 8.887 -33.398 1.00 78.56 180 GLU A O 1
ATOM 1430 N N . TYR A 1 181 ? 26.813 8.279 -34.332 1.00 76.88 181 TYR A N 1
ATOM 1431 C CA . TYR A 1 181 ? 26.422 8.699 -35.673 1.00 76.88 181 TYR A CA 1
ATOM 1432 C C . TYR A 1 181 ? 25.459 7.686 -36.280 1.00 76.88 181 TYR A C 1
ATOM 1434 O O . TYR A 1 181 ? 25.641 6.478 -36.144 1.00 76.88 181 TYR A O 1
ATOM 1442 N N . TYR A 1 182 ? 24.465 8.180 -37.014 1.00 76.81 182 TYR A N 1
ATOM 1443 C CA . TYR A 1 182 ? 23.565 7.308 -37.751 1.00 76.81 182 TYR A CA 1
ATOM 1444 C C . TYR A 1 182 ? 24.311 6.600 -38.886 1.00 76.81 182 TYR A C 1
ATOM 1446 O O . TYR A 1 182 ? 24.868 7.224 -39.790 1.00 76.81 182 TYR A O 1
ATOM 1454 N N . ASP A 1 183 ? 24.314 5.275 -38.821 1.00 68.06 183 ASP A N 1
ATOM 1455 C CA . ASP A 1 183 ? 25.091 4.367 -39.667 1.00 68.06 183 ASP A CA 1
ATOM 1456 C C . ASP A 1 183 ? 24.356 3.946 -40.953 1.00 68.06 183 ASP A C 1
ATOM 1458 O O . ASP A 1 183 ? 24.923 3.284 -41.824 1.00 68.06 183 ASP A O 1
ATOM 1462 N N . LYS A 1 184 ? 23.084 4.336 -41.098 1.00 72.06 184 LYS A N 1
ATOM 1463 C CA . LYS A 1 184 ? 22.205 3.920 -42.200 1.00 72.06 184 LYS A CA 1
ATOM 1464 C C . LYS A 1 184 ? 21.919 5.052 -43.194 1.00 72.06 184 LYS A C 1
ATOM 1466 O O . LYS A 1 184 ? 21.983 6.232 -42.852 1.00 72.06 184 LYS A O 1
ATOM 1471 N N . PRO A 1 185 ? 21.510 4.725 -44.435 1.00 68.12 185 PRO A N 1
ATOM 1472 C CA . PRO A 1 185 ? 21.036 5.725 -45.385 1.00 68.12 185 PRO A CA 1
ATOM 1473 C C . PRO A 1 185 ? 19.815 6.476 -44.835 1.00 68.12 185 PRO A C 1
ATOM 1475 O O . PRO A 1 185 ? 18.834 5.869 -44.393 1.00 68.12 185 PRO A O 1
ATOM 1478 N N . VAL A 1 186 ? 19.856 7.807 -44.872 1.00 70.75 186 VAL A N 1
ATOM 1479 C CA . VAL A 1 186 ? 18.753 8.654 -44.404 1.00 70.75 186 VAL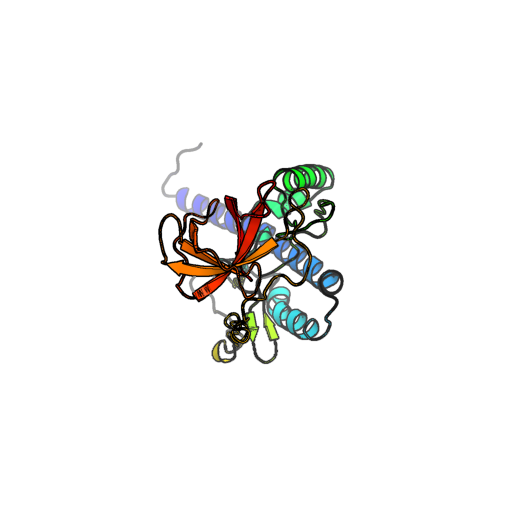 A CA 1
ATOM 1480 C C . VAL A 1 186 ? 17.577 8.567 -45.379 1.00 70.75 186 VAL A C 1
ATOM 1482 O O . VAL A 1 186 ? 17.694 8.911 -46.555 1.00 70.75 186 VAL A O 1
ATOM 1485 N N . ASN A 1 187 ? 16.411 8.150 -44.882 1.00 74.00 187 ASN A N 1
ATOM 1486 C CA . ASN A 1 187 ? 15.173 8.099 -45.654 1.00 74.00 187 ASN A CA 1
ATOM 1487 C C . ASN A 1 187 ? 14.225 9.233 -45.236 1.00 74.00 187 ASN A C 1
ATOM 1489 O O . ASN A 1 187 ? 13.624 9.187 -44.166 1.00 74.00 187 ASN A O 1
ATOM 1493 N N . TYR A 1 188 ? 14.017 10.219 -46.111 1.00 69.75 188 TYR A N 1
ATOM 1494 C CA . TYR A 1 188 ? 13.139 11.363 -45.829 1.00 69.75 188 TYR A CA 1
ATOM 1495 C C . TYR A 1 188 ? 11.656 10.989 -45.634 1.00 69.75 188 TYR A C 1
ATOM 1497 O O . TYR A 1 188 ? 10.910 11.766 -45.047 1.00 69.75 188 TYR A O 1
ATOM 1505 N N . LYS A 1 189 ? 11.208 9.815 -46.109 1.00 66.94 189 LYS A N 1
ATOM 1506 C CA . LYS A 1 189 ? 9.823 9.334 -45.921 1.00 66.94 189 LYS A CA 1
ATOM 1507 C C . LYS A 1 189 ? 9.606 8.622 -44.583 1.00 66.94 189 LYS A C 1
ATOM 1509 O O . LYS A 1 189 ? 8.467 8.492 -44.148 1.00 66.94 189 LYS A O 1
ATOM 1514 N N . LYS A 1 190 ? 10.676 8.125 -43.959 1.00 72.75 190 LYS A N 1
ATOM 1515 C CA . LYS A 1 190 ? 10.667 7.461 -42.648 1.00 72.75 190 LYS A CA 1
ATOM 1516 C C . LYS A 1 190 ? 11.895 7.940 -41.874 1.00 72.75 190 LYS A C 1
ATOM 1518 O O . LYS A 1 190 ? 12.902 7.229 -41.854 1.00 72.75 190 LYS A O 1
ATOM 1523 N N . PRO A 1 191 ? 11.846 9.168 -41.335 1.00 74.69 191 PRO A N 1
ATOM 1524 C CA . PRO A 1 191 ? 13.018 9.774 -40.740 1.00 74.69 191 PRO A CA 1
ATOM 1525 C C . PRO A 1 191 ? 13.435 9.009 -39.473 1.00 74.69 191 PRO A C 1
ATOM 1527 O O . PRO A 1 191 ? 12.569 8.609 -38.688 1.00 74.69 191 PRO A O 1
ATOM 1530 N N . PRO A 1 192 ? 14.740 8.767 -39.285 1.00 77.12 192 PRO A N 1
ATOM 1531 C CA . PRO A 1 192 ? 15.248 8.046 -38.128 1.00 77.12 192 PRO A CA 1
ATOM 1532 C C . PRO A 1 192 ? 15.193 8.879 -36.844 1.00 77.12 192 PRO A C 1
ATOM 1534 O O . PRO A 1 192 ? 15.122 10.110 -36.859 1.00 77.12 192 PRO A O 1
ATOM 1537 N N . GLU A 1 193 ? 15.266 8.185 -35.714 1.00 84.75 193 GLU A N 1
ATOM 1538 C CA . GLU A 1 193 ? 15.629 8.799 -34.437 1.00 84.75 193 GLU A CA 1
ATOM 1539 C C . GLU A 1 193 ? 17.143 8.962 -34.389 1.00 84.75 193 GLU A C 1
ATOM 1541 O O . GLU A 1 193 ? 17.860 8.020 -34.723 1.00 84.75 193 GLU A O 1
ATOM 1546 N N . LEU A 1 194 ? 17.607 10.143 -33.988 1.00 84.38 194 LEU A N 1
ATOM 1547 C CA . LEU A 1 194 ? 19.029 10.466 -33.906 1.00 84.38 194 LEU A CA 1
ATOM 1548 C C . LEU A 1 194 ? 19.418 10.850 -32.483 1.00 84.38 194 LEU A C 1
ATOM 1550 O O . LEU A 1 194 ? 18.593 11.379 -31.731 1.00 84.38 194 LEU A O 1
ATOM 1554 N N . ASP A 1 195 ? 20.687 10.631 -32.154 1.00 85.75 195 ASP A N 1
ATOM 1555 C CA . ASP A 1 195 ? 21.284 11.150 -30.932 1.00 85.75 195 ASP A CA 1
ATOM 1556 C C . ASP A 1 195 ? 21.617 12.637 -31.108 1.00 85.75 195 ASP A C 1
ATOM 1558 O O . ASP A 1 195 ? 22.119 13.084 -32.149 1.00 85.75 195 ASP A O 1
ATOM 1562 N N . ALA A 1 196 ? 21.324 13.424 -30.076 1.00 84.75 196 ALA A N 1
ATOM 1563 C CA . ALA A 1 196 ? 21.687 14.829 -30.013 1.00 84.75 196 ALA A CA 1
ATOM 1564 C C . ALA A 1 196 ? 22.270 15.183 -28.643 1.00 84.75 196 ALA A C 1
ATOM 1566 O O . ALA A 1 196 ? 21.809 14.685 -27.620 1.00 84.75 196 ALA A O 1
ATOM 1567 N N . VAL A 1 197 ? 23.265 16.069 -28.631 1.00 87.31 197 VAL A N 1
ATOM 1568 C CA . VAL A 1 197 ? 23.915 16.571 -27.411 1.00 87.31 197 VAL A CA 1
ATOM 1569 C C . VAL A 1 197 ? 23.458 17.998 -27.154 1.00 87.31 197 VAL A C 1
ATOM 1571 O O . VAL A 1 197 ? 23.541 18.842 -28.048 1.00 87.31 197 VAL A O 1
ATOM 1574 N N . VAL A 1 198 ? 23.027 18.306 -25.933 1.00 84.75 198 VAL A N 1
ATOM 1575 C CA . VAL A 1 198 ? 22.695 19.679 -25.532 1.00 84.75 198 VAL A CA 1
ATOM 1576 C C . VAL A 1 198 ? 23.964 20.526 -25.479 1.00 84.75 198 VAL A C 1
ATOM 1578 O O . VAL A 1 198 ? 24.829 20.326 -24.631 1.00 84.75 198 VAL A O 1
ATOM 1581 N N . ILE A 1 199 ? 24.075 21.504 -26.377 1.00 87.00 199 ILE A N 1
ATOM 1582 C CA . ILE A 1 199 ? 25.220 22.425 -26.428 1.00 87.00 199 ILE A CA 1
ATOM 1583 C C . ILE A 1 199 ? 24.939 23.729 -25.682 1.00 87.00 199 ILE A C 1
ATOM 1585 O O . ILE A 1 199 ? 25.861 24.321 -25.112 1.00 87.00 199 ILE A O 1
ATOM 1589 N N . LYS A 1 200 ? 23.668 24.155 -25.650 1.00 86.38 200 LYS A N 1
ATOM 1590 C CA . LYS A 1 200 ? 23.227 25.355 -24.941 1.00 86.38 200 LYS A CA 1
ATOM 1591 C C . LYS A 1 200 ? 21.898 25.099 -24.214 1.00 86.38 200 LYS A C 1
ATOM 1593 O O . LYS A 1 200 ? 20.880 24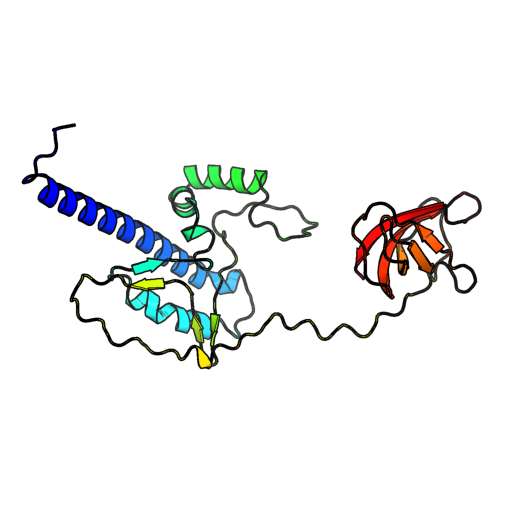.916 -24.890 1.00 86.38 200 LYS A O 1
ATOM 1598 N N . PRO A 1 201 ? 21.883 25.118 -22.868 1.00 84.81 201 PRO A N 1
ATOM 1599 C CA . PRO A 1 201 ? 20.642 25.121 -22.096 1.00 84.81 201 PRO A CA 1
ATOM 1600 C C . PRO A 1 201 ? 19.815 26.368 -22.415 1.00 84.81 201 PRO A C 1
ATOM 1602 O O . PRO A 1 201 ? 20.359 27.472 -22.492 1.00 84.81 201 PRO A O 1
ATOM 1605 N N . GLY A 1 202 ? 18.501 26.218 -22.569 1.00 82.19 202 GLY A N 1
ATOM 1606 C CA . GLY A 1 202 ? 17.630 27.357 -22.852 1.00 82.19 202 GLY A CA 1
ATOM 1607 C C . GLY A 1 202 ? 16.162 26.998 -23.041 1.00 82.19 202 GLY A C 1
ATOM 1608 O O . GLY A 1 202 ? 15.738 25.865 -22.820 1.00 82.19 202 GLY A O 1
ATOM 1609 N N . ARG A 1 203 ? 15.384 27.998 -23.466 1.00 83.12 203 ARG A N 1
ATOM 1610 C CA . ARG A 1 203 ? 13.986 27.857 -23.891 1.00 83.12 203 ARG A CA 1
ATOM 1611 C C . ARG A 1 203 ? 13.826 28.459 -25.297 1.00 83.12 203 ARG A C 1
ATOM 1613 O O . ARG A 1 203 ? 13.568 29.658 -25.382 1.00 83.12 203 ARG A O 1
ATOM 1620 N N . PRO A 1 204 ? 13.986 27.679 -26.380 1.00 80.62 204 PRO A N 1
ATOM 1621 C CA . PRO A 1 204 ? 14.294 26.243 -26.422 1.00 80.62 204 PRO A CA 1
ATOM 1622 C C . PRO A 1 204 ? 15.775 25.923 -26.143 1.00 80.62 204 PRO A C 1
ATOM 1624 O O . PRO A 1 204 ? 16.639 26.800 -26.174 1.00 80.62 204 PRO A O 1
ATOM 1627 N N . ASN A 1 205 ? 16.073 24.651 -25.859 1.00 85.75 205 ASN A N 1
ATOM 1628 C CA . ASN A 1 205 ? 17.454 24.161 -25.787 1.00 85.75 205 ASN A CA 1
ATOM 1629 C C . ASN A 1 205 ? 18.053 24.082 -27.198 1.00 85.75 205 ASN A C 1
ATOM 1631 O O . ASN A 1 205 ? 17.348 23.713 -28.138 1.00 85.75 205 ASN A O 1
ATOM 1635 N N . ILE A 1 206 ? 19.352 24.357 -27.339 1.00 86.88 206 ILE A N 1
ATOM 1636 C CA . ILE A 1 206 ? 20.081 24.135 -28.597 1.00 86.88 206 ILE A CA 1
ATOM 1637 C C . ILE A 1 206 ? 20.873 22.840 -28.476 1.00 86.88 206 ILE A C 1
ATOM 1639 O O . ILE A 1 206 ? 21.622 22.647 -27.510 1.00 86.88 206 ILE A O 1
ATOM 1643 N N . VAL A 1 207 ? 20.714 21.961 -29.462 1.00 88.25 207 VAL A N 1
ATOM 1644 C CA . VAL A 1 207 ? 21.338 20.639 -29.487 1.00 88.25 207 VAL A CA 1
ATOM 1645 C C . VAL A 1 207 ? 22.115 20.420 -30.783 1.00 88.25 207 VAL A C 1
ATOM 1647 O O . VAL A 1 207 ? 21.707 20.880 -31.848 1.00 88.25 207 VAL A O 1
ATOM 1650 N N . LYS A 1 208 ? 23.237 19.705 -30.698 1.00 88.62 208 LYS A N 1
ATOM 1651 C CA . LYS A 1 208 ? 24.020 19.238 -31.845 1.00 88.62 208 LYS A CA 1
ATOM 1652 C C . LYS A 1 208 ? 23.588 17.821 -32.193 1.00 88.62 208 LYS A C 1
ATOM 1654 O O . LYS A 1 208 ? 23.699 16.933 -31.352 1.00 88.62 208 LYS A O 1
ATOM 1659 N N . VAL A 1 209 ? 23.088 17.616 -33.406 1.00 85.88 209 VAL A N 1
ATOM 1660 C CA . VAL A 1 209 ? 22.519 16.336 -33.858 1.00 85.88 209 VAL A CA 1
ATOM 1661 C C . VAL A 1 209 ? 23.569 15.546 -34.631 1.00 85.88 209 VAL A C 1
ATOM 1663 O O . VAL A 1 209 ? 24.203 16.098 -35.524 1.00 85.88 209 VAL A O 1
ATOM 1666 N N . TYR A 1 210 ? 23.741 14.262 -34.328 1.00 83.50 210 TYR A N 1
ATOM 1667 C CA . TYR A 1 210 ? 24.772 13.417 -34.936 1.00 83.50 210 TYR A CA 1
ATOM 1668 C C . TYR A 1 210 ? 24.179 12.625 -36.111 1.00 83.50 210 TYR A C 1
ATOM 1670 O O . TYR A 1 210 ? 23.689 11.511 -35.952 1.00 83.50 210 TYR A O 1
ATOM 1678 N N . VAL A 1 211 ? 24.179 13.226 -37.311 1.00 77.25 211 VAL A N 1
ATOM 1679 C CA . VAL A 1 211 ? 23.591 12.610 -38.519 1.00 77.25 211 VAL A CA 1
ATOM 1680 C C . VAL A 1 211 ? 24.615 11.734 -39.240 1.00 77.25 211 VAL A C 1
ATOM 1682 O O . VAL A 1 211 ? 24.397 10.542 -39.387 1.00 77.25 211 VAL A O 1
ATOM 1685 N N . THR A 1 212 ? 25.744 12.296 -39.671 1.00 78.94 212 THR A N 1
ATOM 1686 C CA . THR A 1 212 ? 26.894 11.549 -40.218 1.00 78.94 212 THR A CA 1
ATOM 1687 C C . THR A 1 212 ? 28.191 12.237 -39.784 1.00 78.94 212 THR A C 1
ATOM 1689 O O . THR A 1 212 ? 28.141 13.419 -39.440 1.00 78.94 212 THR A O 1
ATOM 1692 N N . PRO A 1 213 ? 29.366 11.578 -39.824 1.00 73.44 213 PRO A N 1
ATOM 1693 C CA . PRO A 1 213 ? 30.630 12.188 -39.386 1.00 73.44 213 PRO A CA 1
ATOM 1694 C C . PRO A 1 213 ? 30.977 13.535 -40.048 1.00 73.44 213 PRO A C 1
ATOM 1696 O O . PRO A 1 213 ? 31.703 14.336 -39.466 1.00 73.44 213 PRO A O 1
ATOM 1699 N N . GLY A 1 214 ? 30.445 13.809 -41.246 1.00 73.50 214 GLY A N 1
ATOM 1700 C CA . GLY A 1 214 ? 30.604 15.085 -41.956 1.00 73.50 214 GLY A CA 1
ATOM 1701 C C . GLY A 1 214 ? 29.419 16.053 -41.839 1.00 73.50 214 GLY A C 1
ATOM 1702 O O . GLY A 1 214 ? 29.451 17.117 -42.455 1.00 73.50 214 GLY A O 1
ATOM 1703 N N . TYR A 1 215 ? 28.357 15.705 -41.105 1.00 79.25 215 TYR A N 1
ATOM 1704 C CA . TYR A 1 215 ? 27.138 16.508 -40.995 1.00 79.25 215 TYR A CA 1
ATOM 1705 C C . TYR A 1 215 ? 26.519 16.413 -39.594 1.00 79.25 215 TYR A C 1
ATOM 1707 O O . TYR A 1 215 ? 25.740 15.504 -39.295 1.00 79.25 215 TYR A O 1
ATOM 1715 N N . SER A 1 216 ? 26.834 17.412 -38.761 1.00 84.25 216 SER A N 1
ATOM 1716 C CA . SER A 1 216 ? 26.335 17.525 -37.384 1.00 84.25 216 SER A CA 1
ATOM 1717 C C . SER A 1 216 ? 25.759 18.920 -37.106 1.00 84.25 216 SER A C 1
ATOM 1719 O O . SER A 1 216 ? 26.455 19.757 -36.525 1.00 84.25 216 SER A O 1
ATOM 1721 N N . PRO A 1 217 ? 24.533 19.221 -37.575 1.00 86.44 217 PRO A N 1
ATOM 1722 C CA . PRO A 1 217 ? 23.934 20.544 -37.430 1.00 86.44 217 PRO A CA 1
ATOM 1723 C C . PRO A 1 217 ? 23.545 20.858 -35.977 1.00 86.44 217 PRO A C 1
ATOM 1725 O O . PRO A 1 217 ? 23.164 19.972 -35.208 1.00 86.44 217 PRO A O 1
ATOM 1728 N N . GLU A 1 218 ? 23.592 22.144 -35.634 1.00 90.69 218 GLU A N 1
ATOM 1729 C CA . GLU A 1 218 ? 23.069 22.689 -34.380 1.00 90.69 218 GLU A CA 1
ATOM 1730 C C . GLU A 1 218 ? 21.648 23.203 -34.605 1.00 90.69 218 GLU A C 1
ATOM 1732 O O . GLU A 1 218 ? 21.397 23.949 -35.554 1.00 90.69 218 GLU A O 1
ATOM 1737 N N . MET A 1 219 ? 20.703 22.775 -33.771 1.00 87.75 219 MET A N 1
ATOM 1738 C CA . MET A 1 219 ? 19.286 23.070 -33.960 1.00 87.75 219 MET A CA 1
ATOM 1739 C C . MET A 1 219 ? 18.565 23.321 -32.641 1.00 87.75 219 MET A C 1
ATOM 1741 O O . MET A 1 219 ? 18.919 22.773 -31.597 1.00 87.75 219 MET A O 1
ATOM 1745 N N . GLU A 1 220 ? 17.513 24.132 -32.710 1.00 88.12 220 GLU A N 1
ATOM 1746 C CA . GLU A 1 220 ? 16.585 24.331 -31.602 1.00 88.12 220 GLU A CA 1
ATOM 1747 C C . GLU A 1 220 ? 15.715 23.090 -31.401 1.00 88.12 220 GLU A C 1
ATOM 1749 O O . GLU A 1 220 ? 15.105 22.565 -32.336 1.00 88.12 220 GLU A O 1
ATOM 1754 N N . LEU A 1 221 ? 15.651 22.622 -30.159 1.00 85.50 221 LEU A N 1
ATOM 1755 C CA . LEU A 1 221 ? 14.850 21.473 -29.779 1.00 85.50 221 LEU A CA 1
ATOM 1756 C C . LEU A 1 221 ? 13.387 21.874 -29.584 1.00 85.50 221 LEU A C 1
ATOM 1758 O O . LEU A 1 221 ? 13.057 22.625 -28.666 1.00 85.50 221 LEU A O 1
ATOM 1762 N N . MET A 1 222 ? 12.493 21.304 -30.391 1.00 82.69 222 MET A N 1
ATOM 1763 C CA . MET A 1 222 ? 11.051 21.457 -30.193 1.00 82.69 222 MET A CA 1
ATOM 1764 C C . MET A 1 222 ? 10.462 20.359 -29.305 1.00 82.69 222 MET A C 1
ATOM 1766 O O . MET A 1 222 ? 10.992 19.256 -29.204 1.00 82.69 222 MET A O 1
ATOM 1770 N N . GLY A 1 223 ? 9.330 20.652 -28.663 1.00 77.25 223 GLY A N 1
ATOM 1771 C CA . GLY A 1 223 ? 8.588 19.672 -27.860 1.00 77.25 223 GLY A CA 1
ATOM 1772 C C . GLY A 1 223 ? 9.129 19.438 -26.443 1.00 77.25 223 GLY A C 1
ATOM 1773 O O . GLY A 1 223 ? 8.566 18.616 -25.727 1.00 77.25 223 GLY A O 1
ATOM 1774 N N . TYR A 1 224 ? 10.169 20.166 -26.010 1.00 79.69 224 TYR A N 1
ATOM 1775 C CA . TYR A 1 224 ? 10.662 20.144 -24.628 1.00 79.69 224 TYR A CA 1
ATOM 1776 C C . TYR A 1 224 ? 11.223 21.511 -24.201 1.00 79.69 224 TYR A C 1
ATOM 1778 O O . TYR A 1 224 ? 12.281 21.935 -24.661 1.00 79.69 224 TYR A O 1
ATOM 1786 N N . ASN A 1 225 ? 10.502 22.197 -23.306 1.00 74.88 225 ASN A N 1
ATOM 1787 C CA . ASN A 1 225 ? 10.764 23.594 -22.919 1.00 74.88 225 ASN A CA 1
ATOM 1788 C C . ASN A 1 225 ? 11.520 23.751 -21.587 1.00 74.88 225 ASN A C 1
ATOM 1790 O O . ASN A 1 225 ? 11.748 24.876 -21.140 1.00 74.88 225 ASN A O 1
ATOM 1794 N N . ASN A 1 226 ? 11.885 22.654 -20.924 1.00 79.06 226 ASN A N 1
ATOM 1795 C CA . ASN A 1 226 ? 12.680 22.724 -19.701 1.00 79.06 226 ASN A CA 1
ATOM 1796 C C . ASN A 1 226 ? 14.172 22.792 -20.061 1.00 79.06 226 ASN A C 1
ATOM 1798 O O . ASN A 1 226 ? 14.609 21.999 -20.898 1.00 79.06 226 ASN A O 1
ATOM 1802 N N . PRO A 1 227 ? 14.959 23.705 -19.461 1.00 82.38 227 PRO A N 1
ATOM 1803 C CA . PRO A 1 227 ? 16.407 23.729 -19.646 1.00 82.38 227 PRO A CA 1
ATOM 1804 C C . PRO A 1 227 ? 17.025 22.376 -19.274 1.00 82.38 227 PRO A C 1
ATOM 1806 O O . PRO A 1 227 ? 16.703 21.824 -18.224 1.00 82.38 227 PRO A O 1
ATOM 1809 N N . MET A 1 228 ? 17.881 21.845 -20.143 1.00 82.38 228 MET A N 1
ATOM 1810 C CA . MET A 1 228 ? 18.634 20.609 -19.907 1.00 82.38 228 MET A CA 1
ATOM 1811 C C . MET A 1 228 ? 20.103 20.928 -19.691 1.00 82.38 228 MET A C 1
ATOM 1813 O O . MET A 1 228 ? 20.605 21.895 -20.257 1.00 82.38 228 MET A O 1
ATOM 1817 N N . GLU A 1 229 ? 20.801 20.121 -18.901 1.00 81.62 229 GLU A N 1
ATOM 1818 C CA . GLU A 1 229 ? 22.221 20.342 -18.647 1.00 81.62 229 GLU A CA 1
ATOM 1819 C C . GLU A 1 229 ? 23.043 20.281 -19.942 1.00 81.62 229 GLU A C 1
ATOM 1821 O O . GLU A 1 229 ? 22.750 19.546 -20.889 1.00 81.62 229 GLU A O 1
ATOM 1826 N N . LYS A 1 230 ? 24.091 21.105 -20.008 1.00 80.75 230 LYS A N 1
ATOM 1827 C CA . LYS A 1 230 ? 25.015 21.081 -21.141 1.00 80.75 230 LYS A CA 1
ATOM 1828 C C . LYS A 1 230 ? 25.730 19.728 -21.155 1.00 80.75 230 LYS A C 1
ATOM 1830 O O . LYS A 1 230 ? 26.311 19.335 -20.152 1.00 80.75 230 LYS A O 1
ATOM 1835 N N . GLY A 1 231 ? 25.728 19.053 -22.299 1.00 77.06 231 GLY A N 1
ATOM 1836 C CA . GLY A 1 231 ? 26.309 17.721 -22.463 1.00 77.06 231 GLY A CA 1
ATOM 1837 C C . GLY A 1 231 ? 25.310 16.572 -22.315 1.00 77.06 231 GLY A C 1
ATOM 1838 O O . GLY A 1 231 ? 25.675 15.442 -22.621 1.00 77.06 231 GLY A O 1
ATOM 1839 N N . THR A 1 232 ? 24.053 16.826 -21.925 1.00 82.69 232 THR A N 1
ATOM 1840 C CA . THR A 1 232 ? 23.021 15.779 -21.889 1.00 82.69 232 THR A CA 1
ATOM 1841 C C . THR A 1 232 ? 22.763 15.225 -23.290 1.00 82.69 232 THR A C 1
ATOM 1843 O O . THR A 1 232 ? 22.568 15.992 -24.239 1.00 82.69 232 THR A O 1
ATOM 1846 N N . ILE A 1 233 ? 22.721 13.897 -23.413 1.00 83.12 233 ILE A N 1
ATOM 1847 C CA . ILE A 1 233 ? 22.384 13.208 -24.660 1.00 83.12 233 ILE A CA 1
ATOM 1848 C C . ILE A 1 233 ? 20.918 12.817 -24.646 1.00 83.12 233 ILE A C 1
ATOM 1850 O O . ILE A 1 233 ? 20.394 12.253 -23.687 1.00 83.12 233 ILE A O 1
ATOM 1854 N N . ILE A 1 234 ? 20.247 13.137 -25.739 1.00 85.31 234 ILE A N 1
ATOM 1855 C CA . ILE A 1 234 ? 18.822 12.915 -25.920 1.00 85.31 234 ILE A CA 1
ATOM 1856 C C . ILE A 1 234 ? 18.577 12.229 -27.256 1.00 85.31 234 ILE A C 1
ATOM 1858 O O . ILE A 1 234 ? 19.334 12.400 -28.214 1.00 85.31 234 ILE A O 1
ATOM 1862 N N . LYS A 1 235 ? 17.460 11.512 -27.341 1.00 87.75 235 LYS A N 1
ATOM 1863 C CA . LYS A 1 235 ? 16.923 11.031 -28.611 1.00 87.75 235 LYS A CA 1
ATOM 1864 C C . LYS A 1 235 ? 15.980 12.070 -29.187 1.00 87.75 235 LYS A C 1
ATOM 1866 O O . LYS A 1 235 ? 15.022 12.493 -28.527 1.00 87.75 235 LYS A O 1
ATOM 1871 N N . VAL A 1 236 ? 16.229 12.446 -30.436 1.00 86.88 236 VAL A N 1
ATOM 1872 C CA . VAL A 1 236 ? 15.380 13.373 -31.184 1.00 86.88 236 VAL A CA 1
ATOM 1873 C C . VAL A 1 236 ? 14.694 12.671 -32.346 1.00 86.88 236 VAL A C 1
ATOM 1875 O O . VAL A 1 236 ? 15.287 11.875 -33.074 1.00 86.88 236 VAL A O 1
ATOM 1878 N N . GLN A 1 237 ? 13.418 12.986 -32.537 1.00 87.06 237 GLN A N 1
ATOM 1879 C CA . GLN A 1 237 ? 12.708 12.684 -33.768 1.00 87.06 237 GLN A CA 1
ATOM 1880 C C . GLN A 1 237 ? 13.079 13.731 -34.815 1.00 87.06 237 GLN A C 1
ATOM 1882 O O . GLN A 1 237 ? 13.025 14.928 -34.536 1.00 87.06 237 GLN A O 1
ATOM 1887 N N . THR A 1 238 ? 13.442 13.285 -36.014 1.00 86.06 238 THR A N 1
ATOM 1888 C CA . THR A 1 238 ? 13.920 14.169 -37.079 1.00 86.06 238 THR A CA 1
ATOM 1889 C C . THR A 1 238 ? 12.907 14.338 -38.203 1.00 86.06 238 THR A C 1
ATOM 1891 O O . THR A 1 238 ? 12.079 13.466 -38.454 1.00 86.06 238 THR A O 1
ATOM 1894 N N . THR A 1 239 ? 13.004 15.457 -38.917 1.00 84.44 239 THR A N 1
ATOM 1895 C CA . THR A 1 239 ? 12.301 15.687 -40.182 1.00 84.44 239 THR A CA 1
ATOM 1896 C C . THR A 1 239 ? 13.318 16.117 -41.231 1.00 84.44 239 THR A C 1
ATOM 1898 O O . THR A 1 239 ? 13.997 17.132 -41.064 1.00 84.44 239 THR A O 1
ATOM 1901 N N . PHE A 1 240 ? 13.410 15.365 -42.330 1.00 83.62 240 PHE A N 1
ATOM 1902 C CA . PHE A 1 240 ? 14.300 15.660 -43.456 1.00 83.62 240 PHE A CA 1
ATOM 1903 C C . PHE A 1 240 ? 13.518 16.191 -44.660 1.00 83.62 240 PHE A C 1
ATOM 1905 O O . PHE A 1 240 ? 12.402 15.753 -44.935 1.00 83.62 240 PHE A O 1
ATOM 1912 N N . ASN A 1 241 ? 14.120 17.101 -45.428 1.00 81.19 241 ASN A N 1
ATOM 1913 C CA . ASN A 1 241 ? 13.573 17.506 -46.725 1.00 81.19 241 ASN A CA 1
ATOM 1914 C C . ASN A 1 241 ? 13.973 16.535 -47.855 1.00 81.19 241 ASN A C 1
ATOM 1916 O O . ASN A 1 241 ? 14.805 15.646 -47.685 1.00 81.19 241 ASN A O 1
ATOM 1920 N N . LYS A 1 242 ? 13.428 16.755 -49.062 1.00 74.12 242 LYS A N 1
ATOM 1921 C CA . LYS A 1 242 ? 13.755 15.974 -50.276 1.00 74.12 242 LYS A CA 1
ATOM 1922 C C . LYS A 1 242 ? 15.244 16.010 -50.670 1.00 74.12 242 LYS A C 1
ATOM 1924 O O . LYS A 1 242 ? 15.668 15.181 -51.464 1.00 74.12 242 LYS A O 1
ATOM 1929 N N . LYS A 1 243 ? 16.025 16.960 -50.138 1.00 76.31 243 LYS A N 1
ATOM 1930 C CA . LYS A 1 243 ? 17.479 17.093 -50.343 1.00 76.31 243 LYS A CA 1
ATOM 1931 C C . LYS A 1 243 ? 18.293 16.477 -49.192 1.00 76.31 243 LYS A C 1
ATOM 1933 O O . LYS A 1 243 ? 19.481 16.755 -49.089 1.00 76.31 243 LYS A O 1
ATOM 1938 N N . VAL A 1 244 ? 17.656 15.687 -48.318 1.00 71.81 244 VAL A N 1
ATOM 1939 C CA . VAL A 1 244 ? 18.281 14.998 -47.173 1.00 71.81 244 VAL A CA 1
ATOM 1940 C C . VAL A 1 244 ? 18.940 15.972 -46.181 1.00 71.81 244 VAL A C 1
ATOM 1942 O O . VAL A 1 244 ? 19.857 15.626 -45.446 1.00 71.81 244 VAL A O 1
ATOM 1945 N N . LYS A 1 245 ? 18.450 17.215 -46.113 1.00 79.31 245 LYS A N 1
ATOM 1946 C CA . LYS A 1 245 ? 18.844 18.166 -45.066 1.00 79.31 245 LYS A CA 1
ATOM 1947 C C . LYS A 1 245 ? 17.859 18.104 -43.912 1.00 79.31 245 LYS A C 1
ATOM 1949 O O . LYS A 1 245 ? 16.648 18.016 -44.142 1.00 79.31 245 LYS A O 1
ATOM 1954 N N . LEU A 1 246 ? 18.390 18.161 -42.697 1.00 82.50 246 LEU A N 1
ATOM 1955 C CA . LEU A 1 246 ? 17.601 18.200 -41.474 1.00 82.50 246 LEU A CA 1
ATOM 1956 C C . LEU A 1 246 ? 16.871 19.550 -41.388 1.00 82.50 246 LEU A C 1
ATOM 1958 O O . LEU A 1 246 ? 17.488 20.598 -41.569 1.00 82.50 246 LEU A O 1
ATOM 1962 N N . VAL A 1 247 ? 15.552 19.515 -41.191 1.00 84.31 247 VAL A N 1
ATOM 1963 C CA . VAL A 1 247 ? 14.676 20.704 -41.158 1.00 84.31 247 VAL A CA 1
ATOM 1964 C C . VAL A 1 247 ? 14.134 20.958 -39.762 1.00 84.31 247 VAL A C 1
ATOM 1966 O O . VAL A 1 247 ? 13.990 22.106 -39.358 1.00 84.31 247 VAL A O 1
ATOM 1969 N N . GLN A 1 248 ? 13.822 19.891 -39.029 1.00 84.94 248 GLN A N 1
ATOM 1970 C CA . GLN A 1 248 ? 13.211 19.986 -37.712 1.00 84.94 248 GLN A CA 1
ATOM 1971 C C . GLN A 1 248 ? 13.653 18.826 -36.831 1.00 84.94 248 GLN A C 1
ATOM 1973 O O . GLN A 1 248 ? 13.849 17.708 -37.319 1.00 84.94 248 GLN A O 1
ATOM 1978 N N . ILE A 1 249 ? 13.750 19.104 -35.533 1.00 87.00 249 ILE A N 1
ATOM 1979 C CA . ILE A 1 249 ? 13.960 18.107 -34.492 1.00 87.00 249 ILE A CA 1
ATOM 1980 C C . ILE A 1 249 ? 12.960 18.296 -33.352 1.00 87.00 249 ILE A C 1
ATOM 1982 O O . ILE A 1 249 ? 12.652 19.423 -32.964 1.00 87.00 249 ILE A O 1
ATOM 1986 N N . ALA A 1 250 ? 12.456 17.188 -32.817 1.00 86.75 250 ALA A N 1
ATOM 1987 C CA . ALA A 1 250 ? 11.563 17.173 -31.666 1.00 86.75 250 ALA A CA 1
ATOM 1988 C C . ALA A 1 250 ? 12.071 16.204 -30.595 1.00 86.75 250 ALA A C 1
ATOM 1990 O O . ALA A 1 250 ? 12.586 15.130 -30.910 1.00 86.75 250 ALA A O 1
ATOM 1991 N N . PHE A 1 251 ? 11.927 16.582 -29.329 1.00 85.94 251 PHE A N 1
ATOM 1992 C CA . PHE A 1 251 ? 12.320 15.751 -28.197 1.00 85.94 251 PHE A CA 1
ATOM 1993 C C . PHE A 1 251 ? 11.505 14.460 -28.145 1.00 85.94 251 PHE A C 1
ATOM 1995 O O . PHE A 1 251 ? 10.280 14.486 -28.275 1.00 85.94 251 PHE A O 1
ATOM 2002 N N . ARG A 1 252 ? 12.186 13.334 -27.911 1.00 83.75 252 ARG A N 1
ATOM 2003 C CA . ARG A 1 252 ? 11.536 12.029 -27.772 1.00 83.75 252 ARG A CA 1
ATOM 2004 C C . ARG A 1 252 ? 11.837 11.326 -26.453 1.00 83.75 252 ARG A C 1
ATOM 2006 O O . ARG A 1 252 ? 10.973 10.617 -25.943 1.00 83.75 252 ARG A O 1
ATOM 2013 N N . GLY A 1 253 ? 13.028 11.516 -25.897 1.00 80.56 253 GLY A N 1
ATOM 2014 C CA . GLY A 1 253 ? 13.398 10.958 -24.602 1.00 80.56 253 GLY A CA 1
ATOM 2015 C C . GLY A 1 253 ? 14.866 11.185 -24.267 1.00 80.56 253 GLY A C 1
ATOM 2016 O O . GLY A 1 253 ? 15.659 11.547 -25.136 1.00 80.56 253 GLY A O 1
ATOM 2017 N N . PHE A 1 254 ? 15.216 10.958 -23.006 1.00 80.56 254 PHE A N 1
ATOM 2018 C CA . PHE A 1 254 ? 16.607 10.898 -22.557 1.00 80.56 254 PHE A CA 1
ATOM 2019 C C . PHE A 1 254 ? 17.237 9.568 -22.989 1.00 80.56 254 PHE A C 1
ATOM 2021 O O . PHE A 1 254 ? 16.521 8.564 -23.093 1.00 80.56 254 PHE A O 1
ATOM 2028 N N . LYS A 1 255 ? 18.535 9.592 -23.313 1.00 67.62 255 LYS A N 1
ATOM 2029 C CA . LYS A 1 255 ? 19.321 8.375 -23.553 1.00 67.62 255 LYS A CA 1
ATOM 2030 C C . LYS A 1 255 ? 19.869 7.868 -22.226 1.00 67.62 255 LYS A C 1
ATOM 2032 O O . LYS A 1 255 ? 20.293 8.723 -21.419 1.00 67.62 255 LYS A O 1
#